Protein AF-C0GEY3-F1 (afdb_monomer_lite)

Foldseek 3Di:
DVVVVVVVVVVVVVVVVVVVVVVVVCVVCVVVVVVVVVVVVVVVCCVLQVQFDDWDWDAFPNAIWIFTAGPVGATFWIKGWWWFAFPQGIWIKIWIATLQLATSWIATPDDRDDPPALCVCHDPVQGVQRGGDHLLDQSVVRGDCDPRNNQSRLRVQLRNLLVSVVCCDGQQDCVNPNSHNHDPLQDFDADWFWFWHRARRWIWIWIWGDDPSATDDIDTPDDPDDPPLLVQLCVLRVVCRVVVDLPDDGGPSSRRSNSSSSSRVSNRRSD

Rad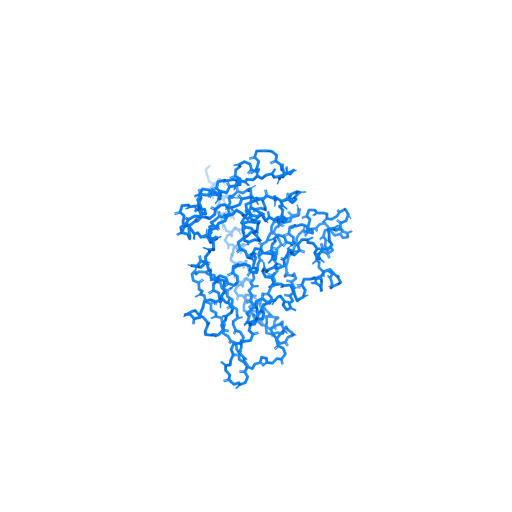ius of gyration: 22.09 Å; chains: 1; bounding box: 49×65×67 Å

Organism: NCBI:txid555088

Sequence (271 aa):
MKDIIRNGLILAIICAVAAGALAVTNDITSAVVEARIYEETVAELEELFPAIEDFEEKEVDGYKGFVAYDADGNYIGVLAEGRTEGYGGTIRFNLGVNDEGEIVGVTVISQSETAGLGDVITRADYLEQFEGLGLEDNIADHVDVISGATVSTRAMINGVESELMEIVLRFGDADAVPDAPTVDMDALEDGTYTGTASGFKSDVTVEVTVSGGEITEITVTDHDDTPGIFADAEQVIDDIIAEQSLDVDAVSQATGSSNGIKNAVLNALAQ

Structure (mmCIF, N/CA/C/O backbone):
data_AF-C0GEY3-F1
#
_entry.id   AF-C0GEY3-F1
#
loop_
_atom_site.group_PDB
_atom_site.id
_atom_site.type_symbol
_atom_site.label_atom_id
_atom_site.label_alt_id
_atom_site.label_comp_id
_atom_site.label_asym_id
_atom_site.label_entity_id
_atom_site.label_seq_id
_atom_site.pdbx_PDB_ins_code
_atom_site.Cartn_x
_atom_site.Cartn_y
_atom_site.Cartn_z
_atom_site.occupancy
_atom_site.B_iso_or_equiv
_atom_site.auth_seq_id
_atom_site.auth_comp_id
_atom_site.auth_asym_id
_atom_site.auth_atom_id
_atom_site.pdbx_PDB_model_num
ATOM 1 N N . MET A 1 1 ? 6.631 35.684 -44.036 1.00 67.62 1 MET A N 1
ATOM 2 C CA . MET A 1 1 ? 5.545 34.675 -44.106 1.00 67.62 1 MET A CA 1
ATOM 3 C C . MET A 1 1 ? 6.036 33.342 -44.669 1.00 67.62 1 MET A C 1
ATOM 5 O O . MET A 1 1 ? 5.844 32.337 -44.004 1.00 67.62 1 MET A O 1
ATOM 9 N N . LYS A 1 2 ? 6.734 33.313 -45.819 1.00 79.44 2 LYS A N 1
ATOM 10 C CA . LYS A 1 2 ? 7.314 32.075 -46.383 1.00 79.44 2 LYS A CA 1
ATOM 11 C C . LYS A 1 2 ? 8.301 31.364 -45.444 1.00 79.44 2 LYS A C 1
ATOM 13 O O . LYS A 1 2 ? 8.210 30.154 -45.305 1.00 79.44 2 LYS A O 1
ATOM 18 N N . ASP A 1 3 ? 9.167 32.103 -44.752 1.00 85.69 3 ASP A N 1
ATOM 19 C CA . ASP A 1 3 ? 10.144 31.497 -43.828 1.00 85.69 3 ASP A CA 1
ATOM 20 C C . ASP A 1 3 ? 9.497 30.929 -42.560 1.00 85.69 3 ASP A C 1
ATOM 22 O O . ASP A 1 3 ? 9.912 29.888 -42.067 1.00 85.69 3 ASP A O 1
ATOM 26 N N . ILE A 1 4 ? 8.418 31.557 -42.083 1.00 89.88 4 ILE A N 1
ATOM 27 C CA . ILE A 1 4 ? 7.632 31.068 -40.940 1.00 89.88 4 ILE A CA 1
ATOM 28 C C . ILE A 1 4 ? 6.939 29.750 -41.309 1.00 89.88 4 ILE A C 1
ATOM 30 O O . ILE A 1 4 ? 7.028 28.780 -40.564 1.00 89.88 4 ILE A O 1
ATOM 34 N N . ILE A 1 5 ? 6.315 29.687 -42.491 1.00 92.38 5 ILE A N 1
ATOM 35 C CA . ILE A 1 5 ? 5.666 28.465 -42.992 1.00 92.38 5 ILE A CA 1
ATOM 36 C C . ILE A 1 5 ? 6.702 27.360 -43.245 1.00 92.38 5 ILE A C 1
ATOM 38 O O . ILE A 1 5 ? 6.475 26.211 -42.879 1.00 92.38 5 ILE A O 1
ATOM 42 N N . ARG A 1 6 ? 7.862 27.694 -43.826 1.00 91.19 6 ARG A N 1
ATOM 43 C CA . ARG A 1 6 ? 8.957 26.744 -44.070 1.00 91.19 6 ARG A CA 1
ATOM 44 C C . ARG A 1 6 ? 9.493 26.151 -42.768 1.00 91.19 6 ARG A C 1
ATOM 46 O O . ARG A 1 6 ? 9.646 24.939 -42.685 1.00 91.19 6 ARG A O 1
ATOM 53 N N . ASN A 1 7 ? 9.758 26.982 -41.765 1.00 92.81 7 ASN A N 1
ATOM 54 C CA . ASN A 1 7 ? 10.270 26.513 -40.479 1.00 92.81 7 ASN A CA 1
ATOM 55 C C . ASN A 1 7 ? 9.216 25.691 -39.723 1.00 92.81 7 ASN A C 1
ATOM 57 O O . ASN A 1 7 ? 9.561 24.662 -39.150 1.00 92.81 7 ASN A O 1
ATOM 61 N N . GLY A 1 8 ? 7.938 26.082 -39.795 1.00 95.06 8 GLY A N 1
ATOM 62 C CA . GLY A 1 8 ? 6.831 25.290 -39.255 1.00 95.06 8 GLY A CA 1
ATOM 63 C C . GLY A 1 8 ? 6.718 23.907 -39.905 1.00 95.06 8 GLY A C 1
ATOM 64 O O . GLY A 1 8 ? 6.581 22.912 -39.202 1.00 95.06 8 GLY A O 1
ATOM 65 N N . LEU A 1 9 ? 6.860 23.820 -41.232 1.00 94.62 9 LEU A N 1
ATOM 66 C CA . LEU A 1 9 ? 6.871 22.542 -41.956 1.00 94.62 9 LEU A CA 1
ATOM 67 C C . LEU A 1 9 ? 8.086 21.677 -41.607 1.00 94.62 9 LEU A C 1
ATOM 69 O O . LEU A 1 9 ? 7.941 20.471 -41.442 1.00 94.62 9 LEU A O 1
ATOM 73 N N . ILE A 1 10 ? 9.273 22.277 -41.476 1.00 95.31 10 ILE A N 1
ATOM 74 C CA . ILE A 1 10 ? 10.483 21.551 -41.061 1.00 95.31 10 ILE A CA 1
ATOM 75 C C . ILE A 1 10 ? 10.285 20.956 -39.662 1.00 95.31 10 ILE A C 1
ATOM 77 O O . ILE A 1 10 ? 10.566 19.777 -39.467 1.00 95.31 10 ILE A O 1
ATOM 81 N N . LEU A 1 11 ? 9.755 21.735 -38.714 1.00 95.00 11 LEU A N 1
ATOM 82 C CA . LEU A 1 11 ? 9.470 21.248 -37.365 1.00 95.00 11 LEU A CA 1
ATOM 83 C C . LEU A 1 11 ? 8.422 20.129 -37.377 1.00 95.00 11 LEU A C 1
ATOM 85 O O . LEU A 1 11 ? 8.640 19.097 -36.752 1.00 95.00 11 LEU A O 1
ATOM 89 N N . ALA A 1 12 ? 7.336 20.287 -38.139 1.00 95.88 12 ALA A N 1
ATOM 90 C CA . ALA A 1 12 ? 6.300 19.262 -38.267 1.00 95.88 12 ALA A CA 1
ATOM 91 C C . ALA A 1 12 ? 6.858 17.936 -38.810 1.00 95.88 12 ALA A C 1
ATOM 93 O O . ALA A 1 12 ? 6.521 16.874 -38.294 1.00 95.88 12 ALA A O 1
ATOM 94 N N . ILE A 1 13 ? 7.748 17.990 -39.807 1.00 97.00 13 ILE A N 1
ATOM 95 C CA . ILE A 1 13 ? 8.410 16.797 -40.353 1.00 97.00 13 ILE A CA 1
ATOM 96 C C . ILE A 1 13 ? 9.312 16.149 -39.300 1.00 97.00 13 ILE A C 1
ATOM 98 O O . ILE A 1 13 ? 9.272 14.934 -39.140 1.00 97.00 13 ILE A O 1
ATOM 102 N N . ILE A 1 14 ? 10.100 16.934 -38.561 1.00 96.69 14 ILE A N 1
ATOM 103 C CA . ILE A 1 14 ? 10.973 16.401 -37.505 1.00 96.69 14 ILE A CA 1
ATOM 104 C C . ILE A 1 14 ? 10.142 15.723 -36.410 1.00 96.69 14 ILE A C 1
ATOM 106 O O . ILE A 1 14 ? 10.447 14.594 -36.035 1.00 96.69 14 ILE A O 1
ATOM 110 N N . CYS A 1 15 ? 9.067 16.365 -35.942 1.00 95.50 15 CYS A N 1
ATOM 111 C CA . CYS A 1 15 ? 8.156 15.783 -34.958 1.00 95.50 15 CYS A CA 1
ATOM 112 C C . CYS A 1 15 ? 7.501 14.497 -35.478 1.00 95.50 15 CYS A C 1
ATOM 114 O O . CYS A 1 15 ? 7.438 13.519 -34.743 1.00 95.50 15 CYS A O 1
ATOM 116 N N . ALA A 1 16 ? 7.067 14.467 -36.743 1.00 96.88 16 ALA A N 1
ATOM 117 C CA . ALA A 1 16 ? 6.474 13.276 -37.349 1.00 96.88 16 ALA A CA 1
ATOM 118 C C . ALA A 1 16 ? 7.474 12.115 -37.450 1.00 96.88 16 ALA A C 1
ATOM 120 O O . ALA A 1 16 ? 7.119 10.974 -37.169 1.00 96.88 16 ALA A O 1
ATOM 121 N N . VAL A 1 17 ? 8.731 12.397 -37.806 1.00 97.00 17 VAL A N 1
ATOM 122 C CA . VAL A 1 17 ? 9.792 11.381 -37.852 1.00 97.00 17 VAL A CA 1
ATOM 123 C C . VAL A 1 17 ? 10.119 10.868 -36.449 1.00 97.00 17 VAL A C 1
ATOM 125 O O . VAL A 1 17 ? 10.233 9.661 -36.269 1.00 97.00 17 VAL A O 1
ATOM 128 N N . ALA A 1 18 ? 10.230 11.752 -35.454 1.00 95.81 18 ALA A N 1
ATOM 129 C CA . ALA A 1 18 ? 10.507 11.362 -34.072 1.00 95.81 18 ALA A CA 1
ATOM 130 C C . ALA A 1 18 ? 9.364 10.531 -33.465 1.00 95.81 18 ALA A C 1
ATOM 132 O O . ALA A 1 18 ? 9.617 9.469 -32.902 1.00 95.81 18 ALA A O 1
ATOM 133 N N . ALA A 1 19 ? 8.113 10.968 -33.637 1.00 94.88 19 ALA A N 1
ATOM 134 C CA . ALA A 1 19 ? 6.936 10.230 -33.185 1.00 94.88 19 ALA A CA 1
ATOM 135 C C . ALA A 1 19 ? 6.805 8.880 -33.904 1.00 94.88 19 ALA A C 1
ATOM 137 O O . ALA A 1 19 ? 6.521 7.875 -33.265 1.00 94.88 19 ALA A O 1
ATOM 138 N N . GLY A 1 20 ? 7.074 8.837 -35.214 1.00 96.00 20 GLY A N 1
ATOM 139 C CA . GLY A 1 20 ? 7.080 7.594 -35.984 1.00 96.00 20 GLY A CA 1
ATOM 140 C C . GLY A 1 20 ? 8.163 6.620 -35.520 1.00 96.00 20 GLY A C 1
ATOM 141 O O . GLY A 1 20 ? 7.888 5.438 -35.349 1.00 96.00 20 GLY A O 1
ATOM 142 N N . ALA A 1 21 ? 9.378 7.109 -35.261 1.00 94.50 21 ALA A N 1
ATOM 143 C CA . ALA A 1 21 ? 10.462 6.285 -34.732 1.00 94.50 21 ALA A CA 1
ATOM 144 C C . ALA A 1 21 ? 10.128 5.731 -33.338 1.00 94.50 21 ALA A C 1
ATOM 146 O O . ALA A 1 21 ? 10.361 4.551 -33.085 1.00 94.50 21 ALA A O 1
ATOM 147 N N . LEU A 1 22 ? 9.543 6.554 -32.460 1.00 93.31 22 LEU A N 1
ATOM 148 C CA . LEU A 1 22 ? 9.110 6.121 -31.133 1.00 93.31 22 LEU A CA 1
ATOM 149 C C . LEU A 1 22 ? 7.979 5.089 -31.218 1.00 93.31 22 LEU A C 1
ATOM 151 O O . LEU A 1 22 ? 8.055 4.068 -30.549 1.00 93.31 22 LEU A O 1
ATOM 155 N N . ALA A 1 23 ? 6.984 5.312 -32.081 1.00 92.12 23 ALA A N 1
ATOM 156 C CA . ALA A 1 23 ? 5.866 4.390 -32.272 1.00 92.12 23 ALA A CA 1
ATOM 157 C C . ALA A 1 23 ? 6.328 3.019 -32.787 1.00 92.12 23 ALA A C 1
ATOM 159 O O . ALA A 1 23 ? 5.931 2.002 -32.234 1.00 92.12 23 ALA A O 1
ATOM 160 N N . VAL A 1 24 ? 7.211 2.986 -33.794 1.00 93.12 24 VAL A N 1
ATOM 161 C CA . VAL A 1 24 ? 7.785 1.727 -34.306 1.00 93.12 24 VAL A CA 1
ATOM 162 C C . VAL A 1 24 ? 8.636 1.038 -33.244 1.00 93.12 24 VAL A C 1
ATOM 164 O O . VAL A 1 24 ? 8.584 -0.180 -33.117 1.00 93.12 24 VAL A O 1
ATOM 167 N N . THR A 1 25 ? 9.416 1.803 -32.475 1.00 89.56 25 THR A N 1
ATOM 168 C CA . THR A 1 25 ? 10.207 1.233 -31.378 1.00 89.56 25 THR A CA 1
ATOM 169 C C . THR A 1 25 ? 9.283 0.586 -30.350 1.00 89.56 25 THR A C 1
ATOM 171 O O . THR A 1 25 ? 9.486 -0.578 -30.034 1.00 89.56 25 THR A O 1
ATOM 174 N N . ASN A 1 26 ? 8.240 1.298 -29.912 1.00 87.00 26 ASN A N 1
ATOM 175 C CA . ASN A 1 26 ? 7.263 0.814 -28.940 1.00 87.00 26 ASN A CA 1
ATOM 176 C C . ASN A 1 26 ? 6.536 -0.455 -29.411 1.00 87.00 26 ASN A C 1
ATOM 178 O O . ASN A 1 26 ? 6.442 -1.399 -28.640 1.00 87.00 26 ASN A O 1
ATOM 182 N N . ASP A 1 27 ? 6.078 -0.492 -30.667 1.00 86.94 27 ASP A N 1
ATOM 183 C CA . ASP A 1 27 ? 5.360 -1.632 -31.266 1.00 86.94 27 ASP A CA 1
ATOM 184 C C . ASP A 1 27 ? 6.220 -2.906 -31.335 1.00 86.94 27 ASP A C 1
ATOM 186 O O . ASP A 1 27 ? 5.744 -4.012 -31.106 1.00 86.94 27 ASP A O 1
ATOM 190 N N . ILE A 1 28 ? 7.521 -2.756 -31.599 1.00 86.50 28 ILE A N 1
ATOM 191 C CA . ILE A 1 28 ? 8.454 -3.889 -31.612 1.00 86.50 28 ILE A CA 1
ATOM 192 C C . ILE A 1 28 ? 8.809 -4.326 -30.183 1.00 86.50 28 ILE A C 1
ATOM 194 O O . ILE A 1 28 ? 9.010 -5.516 -29.937 1.00 86.50 28 ILE A O 1
ATOM 198 N N . THR A 1 29 ? 8.934 -3.384 -29.243 1.00 84.25 29 THR A N 1
ATOM 199 C CA . THR A 1 29 ? 9.363 -3.692 -27.873 1.00 84.25 29 THR A CA 1
ATOM 200 C C . THR A 1 29 ? 8.237 -4.184 -26.973 1.00 84.25 29 THR A C 1
ATOM 202 O O . THR A 1 29 ? 8.527 -4.972 -26.078 1.00 84.25 29 THR A O 1
ATOM 205 N N . SER A 1 30 ? 6.985 -3.765 -27.188 1.00 80.50 30 SER A N 1
ATOM 206 C CA . SER A 1 30 ? 5.864 -4.080 -26.291 1.00 80.50 30 SER A CA 1
ATOM 207 C C . SER A 1 30 ? 5.650 -5.582 -26.143 1.00 80.50 30 SER A C 1
ATOM 209 O O . SER A 1 30 ? 5.580 -6.063 -25.023 1.00 80.50 30 SER A O 1
ATOM 211 N N . ALA A 1 31 ? 5.692 -6.339 -27.243 1.00 80.38 31 ALA A N 1
ATOM 212 C CA . ALA A 1 31 ? 5.528 -7.793 -27.205 1.00 80.38 31 ALA A CA 1
ATOM 213 C C . ALA A 1 31 ? 6.623 -8.504 -26.385 1.00 80.38 31 ALA A C 1
ATOM 215 O O . ALA A 1 31 ? 6.365 -9.514 -25.739 1.00 80.38 31 ALA A O 1
ATOM 216 N N . VAL A 1 32 ? 7.858 -7.986 -26.401 1.00 82.00 32 VAL A N 1
ATOM 217 C CA . VAL A 1 32 ? 8.964 -8.541 -25.599 1.00 82.00 32 VAL A CA 1
ATOM 218 C C . VAL A 1 32 ? 8.824 -8.150 -24.129 1.00 82.00 32 VAL A C 1
ATOM 220 O O . VAL A 1 32 ? 9.188 -8.933 -23.258 1.00 82.00 32 VAL A O 1
ATOM 223 N N . VAL A 1 33 ? 8.323 -6.946 -23.850 1.00 79.94 33 VAL A N 1
ATOM 224 C CA . VAL A 1 33 ? 8.080 -6.462 -22.485 1.00 79.94 33 VAL A CA 1
ATOM 225 C C . VAL A 1 33 ? 6.934 -7.237 -21.842 1.00 79.94 33 VAL A C 1
ATOM 227 O O . VAL A 1 33 ? 7.113 -7.748 -20.746 1.00 79.94 33 VAL A O 1
ATOM 230 N N . GLU A 1 34 ? 5.810 -7.396 -22.538 1.00 80.06 34 GLU A N 1
ATOM 231 C CA . GLU A 1 34 ? 4.656 -8.165 -22.056 1.00 80.06 34 GLU A CA 1
ATOM 232 C C . GLU A 1 34 ? 5.022 -9.625 -21.789 1.00 80.06 34 GLU A C 1
ATOM 234 O O . GLU A 1 34 ? 4.677 -10.152 -20.738 1.00 80.06 34 GLU A O 1
ATOM 239 N N . ALA A 1 35 ? 5.787 -10.262 -22.684 1.00 81.06 35 ALA A N 1
ATOM 240 C CA . ALA A 1 35 ? 6.245 -11.633 -22.467 1.00 81.06 35 ALA A CA 1
ATOM 241 C C . ALA A 1 35 ? 7.126 -11.767 -21.215 1.00 81.06 35 ALA A C 1
ATOM 243 O O . ALA A 1 35 ? 6.986 -12.734 -20.479 1.00 81.06 35 ALA A O 1
ATOM 244 N N . ARG A 1 36 ? 8.009 -10.793 -20.953 1.00 84.19 36 ARG A N 1
ATOM 245 C CA . ARG A 1 36 ? 8.848 -10.797 -19.745 1.00 84.19 36 ARG A CA 1
ATOM 246 C C . ARG A 1 36 ? 8.055 -10.549 -18.476 1.00 84.19 36 ARG A C 1
ATOM 248 O O . ARG A 1 36 ? 8.304 -11.234 -17.502 1.00 84.19 36 ARG A O 1
ATOM 255 N N . ILE A 1 37 ? 7.118 -9.602 -18.502 1.00 82.69 37 ILE A N 1
ATOM 256 C CA . ILE A 1 37 ? 6.230 -9.340 -17.364 1.00 82.69 37 ILE A CA 1
ATOM 257 C C . ILE A 1 37 ? 5.447 -10.609 -17.040 1.00 82.69 37 ILE A C 1
ATOM 259 O O . ILE A 1 37 ? 5.410 -11.015 -15.891 1.00 82.69 37 ILE A O 1
ATOM 263 N N . TYR A 1 38 ? 4.899 -11.277 -18.057 1.00 83.50 38 TYR A N 1
ATOM 264 C CA . TYR A 1 38 ? 4.199 -12.541 -17.866 1.00 83.50 38 TYR A CA 1
ATOM 265 C C . TYR A 1 38 ? 5.115 -13.631 -17.288 1.00 83.50 38 TYR A C 1
ATOM 267 O O . TYR A 1 38 ? 4.728 -14.308 -16.346 1.00 83.50 38 TYR A O 1
ATOM 275 N N . GLU A 1 39 ? 6.335 -13.792 -17.813 1.00 87.31 39 GLU A N 1
ATOM 276 C CA . GLU A 1 39 ? 7.318 -14.741 -17.265 1.00 87.31 39 GLU A CA 1
ATOM 277 C C . GLU A 1 39 ? 7.690 -14.424 -15.803 1.00 87.31 39 GLU A C 1
ATOM 279 O O . GLU A 1 39 ? 7.804 -15.346 -15.001 1.00 87.31 39 GLU A O 1
ATOM 284 N N . GLU A 1 40 ? 7.858 -13.146 -15.450 1.00 87.81 40 GLU A N 1
ATOM 285 C CA . GLU A 1 40 ? 8.153 -12.694 -14.083 1.00 87.81 40 GLU A CA 1
ATOM 286 C C . GLU A 1 40 ? 6.964 -12.934 -13.140 1.00 87.81 40 GLU A C 1
ATOM 288 O O . GLU A 1 40 ? 7.158 -13.493 -12.066 1.00 87.81 40 GLU A O 1
ATOM 293 N N . THR A 1 41 ? 5.735 -12.616 -13.562 1.00 87.12 41 THR A N 1
ATOM 294 C CA . THR A 1 41 ? 4.510 -12.891 -12.793 1.00 87.12 41 THR A CA 1
ATOM 295 C C . THR A 1 41 ? 4.308 -14.386 -12.558 1.00 87.12 41 THR A C 1
ATOM 297 O O . THR A 1 41 ? 3.966 -14.786 -11.451 1.00 87.12 41 THR A O 1
ATOM 300 N N . VAL A 1 42 ? 4.537 -15.227 -13.572 1.00 88.94 42 VAL A N 1
ATOM 301 C CA . VAL A 1 42 ? 4.433 -16.688 -13.417 1.00 88.94 42 VAL A CA 1
ATOM 302 C C . VAL A 1 42 ? 5.478 -17.209 -12.436 1.00 88.94 42 VAL A C 1
ATOM 304 O O . VAL A 1 42 ? 5.141 -18.005 -11.568 1.00 88.94 42 VAL A O 1
ATOM 307 N N . ALA A 1 43 ? 6.728 -16.749 -12.542 1.00 92.06 43 ALA A N 1
ATOM 308 C CA . ALA A 1 43 ? 7.782 -17.161 -11.620 1.00 92.06 43 ALA A CA 1
ATOM 309 C C . ALA A 1 43 ? 7.469 -16.759 -10.169 1.00 92.06 43 ALA A C 1
ATOM 311 O O . ALA A 1 43 ? 7.718 -17.538 -9.256 1.00 92.06 43 ALA A O 1
ATOM 312 N N . GLU A 1 44 ? 6.901 -15.571 -9.967 1.00 92.81 44 GLU A N 1
ATOM 313 C CA . GLU A 1 44 ? 6.483 -15.092 -8.649 1.00 92.81 44 GLU A CA 1
ATOM 314 C C . GLU A 1 44 ? 5.299 -15.888 -8.088 1.00 92.81 44 GLU A C 1
ATOM 316 O O . GLU A 1 44 ? 5.328 -16.286 -6.928 1.00 92.81 44 GLU A O 1
ATOM 321 N N . LEU A 1 45 ? 4.290 -16.197 -8.908 1.00 92.69 45 LEU A N 1
ATOM 322 C CA . LEU A 1 45 ? 3.180 -17.068 -8.511 1.00 92.69 45 LEU A CA 1
ATOM 323 C C . LEU A 1 45 ? 3.670 -18.460 -8.082 1.00 92.69 45 LEU A C 1
ATOM 325 O O . LEU A 1 45 ? 3.221 -18.974 -7.063 1.00 92.69 45 LEU A O 1
ATOM 329 N N . GLU A 1 46 ? 4.602 -19.057 -8.830 1.00 93.50 46 GLU A N 1
ATOM 330 C CA . GLU A 1 46 ? 5.212 -20.351 -8.486 1.00 93.50 46 GLU A CA 1
ATOM 331 C C . GLU A 1 46 ? 6.061 -20.286 -7.205 1.00 93.50 46 GLU A C 1
ATOM 333 O O . GLU A 1 46 ? 6.153 -21.273 -6.472 1.00 93.50 46 GLU A O 1
ATOM 338 N N . GLU A 1 47 ? 6.697 -19.143 -6.935 1.00 93.25 47 GLU A N 1
ATOM 339 C CA . GLU A 1 47 ? 7.494 -18.918 -5.727 1.00 93.25 47 GLU A CA 1
ATOM 340 C C . GLU A 1 47 ? 6.611 -18.744 -4.485 1.00 93.25 47 GLU A C 1
ATOM 342 O O . GLU A 1 47 ? 6.860 -19.397 -3.469 1.00 93.25 47 GLU A O 1
ATOM 347 N N . LEU A 1 48 ? 5.569 -17.913 -4.577 1.00 93.50 48 LEU A N 1
ATOM 348 C CA . LEU A 1 48 ? 4.674 -17.599 -3.462 1.00 93.50 48 LEU A CA 1
ATOM 349 C C . LEU A 1 48 ? 3.650 -18.705 -3.200 1.00 93.50 48 LEU A C 1
ATOM 351 O O . LEU A 1 48 ? 3.323 -18.971 -2.049 1.00 93.50 48 LEU A O 1
ATOM 355 N N . PHE A 1 49 ? 3.184 -19.414 -4.229 1.00 93.69 49 PHE A N 1
ATOM 356 C CA . PHE A 1 49 ? 2.203 -20.491 -4.090 1.00 93.69 49 PHE A CA 1
ATOM 357 C C . PHE A 1 49 ? 2.789 -21.828 -4.572 1.00 93.69 49 PHE A C 1
ATOM 359 O O . PHE A 1 49 ? 2.472 -22.284 -5.667 1.00 93.69 49 PHE A O 1
ATOM 366 N N . PRO A 1 50 ? 3.602 -22.541 -3.764 1.00 92.19 50 PRO A N 1
ATOM 367 C CA . PRO A 1 50 ? 4.290 -23.764 -4.200 1.00 92.19 50 PRO A CA 1
ATOM 368 C C . PRO A 1 50 ? 3.382 -24.917 -4.656 1.00 92.19 50 PRO A C 1
ATOM 370 O O . PRO A 1 50 ? 3.869 -25.884 -5.244 1.00 92.19 50 PRO A O 1
ATOM 373 N N . ALA A 1 51 ? 2.091 -24.862 -4.317 1.00 92.31 51 ALA A N 1
ATOM 374 C CA . ALA A 1 51 ? 1.076 -25.842 -4.701 1.00 92.31 51 ALA A CA 1
ATOM 375 C C . ALA A 1 51 ? 0.279 -25.439 -5.958 1.00 92.31 51 ALA A C 1
ATOM 377 O O . ALA A 1 51 ? -0.665 -26.143 -6.313 1.00 92.31 51 ALA A O 1
ATOM 378 N N . ILE A 1 52 ? 0.637 -24.325 -6.608 1.00 94.75 52 ILE A N 1
ATOM 379 C CA . ILE A 1 52 ? -0.048 -23.817 -7.796 1.00 94.75 52 ILE A CA 1
ATOM 380 C C . ILE A 1 52 ? 0.073 -24.791 -8.968 1.00 94.75 52 ILE A C 1
ATOM 382 O O . ILE A 1 52 ? 1.157 -25.258 -9.316 1.00 94.75 52 ILE A O 1
ATOM 386 N N . GLU A 1 53 ? -1.059 -25.079 -9.596 1.00 95.31 53 GLU A N 1
ATOM 387 C CA . GLU A 1 53 ? -1.135 -25.871 -10.828 1.00 95.31 53 GLU A CA 1
ATOM 388 C C . GLU A 1 53 ? -1.900 -25.127 -11.925 1.00 95.31 53 GLU A C 1
ATOM 390 O O . GLU A 1 53 ? -1.640 -25.343 -13.111 1.00 95.31 53 GLU A O 1
ATOM 395 N N . ASP A 1 54 ? -2.815 -24.232 -11.542 1.00 93.25 54 ASP A N 1
ATOM 396 C CA . ASP A 1 54 ? -3.547 -23.362 -12.458 1.00 93.25 54 ASP A CA 1
ATOM 397 C C . ASP A 1 54 ? -3.691 -21.954 -11.871 1.00 93.25 54 ASP A C 1
ATOM 399 O O . ASP A 1 54 ? -3.657 -21.761 -10.654 1.00 93.25 54 ASP A O 1
ATOM 403 N N . PHE A 1 55 ? -3.844 -20.957 -12.737 1.00 93.62 55 PHE A N 1
ATOM 404 C CA . PHE A 1 55 ? -4.134 -19.587 -12.326 1.00 93.62 55 PHE A CA 1
ATOM 405 C C . PHE A 1 55 ? -4.880 -18.824 -13.412 1.00 93.62 55 PHE A C 1
ATOM 407 O O . PHE A 1 55 ? -4.718 -19.075 -14.609 1.00 93.62 55 PHE A O 1
ATOM 414 N N . GLU A 1 56 ? -5.667 -17.835 -13.001 1.00 92.75 56 GLU A N 1
ATOM 415 C CA . GLU A 1 56 ? -6.405 -16.980 -13.926 1.00 92.75 56 GLU A CA 1
ATOM 416 C C . GLU A 1 56 ? -6.359 -15.505 -13.512 1.00 92.75 56 GLU A C 1
ATOM 418 O O . GLU A 1 56 ? -6.448 -15.169 -12.333 1.00 92.75 56 GLU A O 1
ATOM 423 N N . GLU A 1 57 ? -6.228 -14.604 -14.492 1.00 92.25 57 GLU A N 1
ATOM 424 C CA . GLU A 1 57 ? -6.429 -13.167 -14.263 1.00 92.25 57 GLU A CA 1
ATOM 425 C C . GLU A 1 57 ? -7.931 -12.909 -14.082 1.00 92.25 57 GLU A C 1
ATOM 427 O O . GLU A 1 57 ? -8.727 -13.176 -14.991 1.00 92.25 57 GLU A O 1
ATOM 432 N N . LYS A 1 58 ? -8.317 -12.357 -12.930 1.00 91.12 58 LYS A N 1
ATOM 433 C CA . LYS A 1 58 ? -9.675 -11.886 -12.646 1.00 91.12 58 LYS A CA 1
ATOM 434 C C . LYS A 1 58 ? -9.708 -10.386 -12.439 1.00 91.12 58 LYS A C 1
ATOM 436 O O . LYS A 1 58 ? -8.758 -9.782 -11.950 1.00 91.12 58 LYS A O 1
ATOM 441 N N . GLU A 1 59 ? -10.853 -9.810 -12.786 1.00 90.75 59 GLU A N 1
ATOM 442 C CA . GLU A 1 59 ? -11.208 -8.433 -12.472 1.00 90.75 59 GLU A CA 1
ATOM 443 C C . GLU A 1 59 ? -12.526 -8.446 -11.691 1.00 90.75 59 GLU A C 1
ATOM 445 O O . GLU A 1 59 ? -13.546 -8.892 -12.222 1.00 90.75 59 GLU A O 1
ATOM 450 N N . VAL A 1 60 ? -12.493 -7.986 -10.441 1.00 85.69 60 VAL A N 1
ATOM 451 C CA . VAL A 1 60 ? -13.658 -7.861 -9.554 1.00 85.69 60 VAL A CA 1
ATOM 452 C C . VAL A 1 60 ? -13.810 -6.385 -9.218 1.00 85.69 60 VAL A C 1
ATOM 454 O O . VAL A 1 60 ? -12.867 -5.759 -8.749 1.00 85.69 60 VAL A O 1
ATOM 457 N N . ASP A 1 61 ? -14.957 -5.799 -9.564 1.00 82.69 61 ASP A N 1
ATOM 458 C CA . ASP A 1 61 ? -15.243 -4.366 -9.388 1.00 82.69 61 ASP A CA 1
ATOM 459 C C . ASP A 1 61 ? -14.170 -3.409 -9.947 1.00 82.69 61 ASP A C 1
ATOM 461 O O . ASP A 1 61 ? -13.947 -2.309 -9.450 1.00 82.69 61 ASP A O 1
ATOM 465 N N . GLY A 1 62 ? -13.513 -3.812 -11.040 1.00 84.06 62 GLY A N 1
ATOM 466 C CA . GLY A 1 62 ? -12.450 -3.028 -11.679 1.00 84.06 62 GLY A CA 1
ATOM 467 C C . GLY A 1 62 ? -11.063 -3.219 -11.061 1.00 84.06 62 GLY A C 1
ATOM 468 O O . GLY A 1 62 ? -10.092 -2.654 -11.572 1.00 84.06 62 GLY A O 1
ATOM 469 N N . TYR A 1 63 ? -10.954 -4.031 -10.011 1.00 86.56 63 TYR A N 1
ATOM 470 C CA . TYR A 1 63 ? -9.705 -4.398 -9.362 1.00 86.56 63 TYR A CA 1
ATOM 471 C C . TYR A 1 63 ? -9.199 -5.749 -9.882 1.00 86.56 63 TYR A C 1
ATOM 473 O O . TYR A 1 63 ? -9.966 -6.700 -10.035 1.00 86.56 63 TYR A O 1
ATOM 481 N N . LYS A 1 64 ? -7.909 -5.819 -10.224 1.00 91.81 64 LYS A N 1
ATOM 482 C CA . LYS A 1 64 ? -7.314 -6.943 -10.959 1.00 91.81 64 LYS A CA 1
ATOM 483 C C . LYS A 1 64 ? -6.355 -7.747 -10.097 1.00 91.81 64 LYS A C 1
ATOM 485 O O . LYS A 1 64 ? -5.504 -7.165 -9.434 1.00 91.81 64 LYS A O 1
ATOM 490 N N . GLY A 1 65 ? -6.414 -9.066 -10.227 1.00 93.31 65 GLY A N 1
ATOM 491 C CA . GLY A 1 65 ? -5.503 -9.990 -9.561 1.00 93.31 65 GLY A CA 1
ATOM 492 C C . GLY A 1 65 ? -5.397 -11.319 -10.302 1.00 93.31 65 GLY A C 1
ATOM 493 O O . GLY A 1 65 ? -6.249 -11.661 -11.125 1.00 93.31 65 GLY A O 1
ATOM 494 N N . PHE A 1 66 ? -4.338 -12.065 -10.018 1.00 94.06 66 PHE A N 1
ATOM 495 C CA . PHE A 1 66 ? -4.153 -13.437 -10.475 1.00 94.06 66 PHE A CA 1
ATOM 496 C C . PHE A 1 66 ? -4.572 -14.386 -9.364 1.00 94.06 66 PHE A C 1
ATOM 498 O O . PHE A 1 66 ? -3.922 -14.442 -8.325 1.00 94.06 66 PHE A O 1
ATOM 505 N N . VAL A 1 67 ? -5.656 -15.121 -9.586 1.00 93.69 67 VAL A N 1
ATOM 506 C CA . VAL A 1 67 ? -6.173 -16.109 -8.639 1.00 93.69 67 VAL A CA 1
ATOM 507 C C . VAL A 1 67 ? -5.486 -17.442 -8.903 1.00 93.69 67 VAL A C 1
ATOM 509 O O . VAL A 1 67 ? -5.492 -17.914 -10.040 1.00 93.69 67 VAL A O 1
ATOM 512 N N . ALA A 1 68 ? -4.888 -18.023 -7.867 1.00 93.44 68 ALA A N 1
ATOM 513 C CA . ALA A 1 68 ? -4.141 -19.270 -7.918 1.00 93.44 68 ALA A CA 1
ATOM 514 C C . ALA A 1 68 ? -4.989 -20.451 -7.422 1.00 93.44 68 ALA A C 1
ATOM 516 O O . ALA A 1 68 ? -5.737 -20.339 -6.444 1.00 93.44 68 ALA A O 1
ATOM 517 N N . TYR A 1 69 ? -4.828 -21.595 -8.089 1.00 92.50 69 TYR A N 1
ATOM 518 C CA . TYR A 1 69 ? -5.522 -22.844 -7.797 1.00 92.50 69 TYR A CA 1
ATOM 519 C C . TYR A 1 69 ? -4.553 -24.027 -7.694 1.00 92.50 69 TYR A C 1
ATOM 521 O O . TYR A 1 69 ? -3.559 -24.107 -8.425 1.00 92.50 69 TYR A O 1
ATOM 529 N N . ASP A 1 70 ? -4.872 -24.973 -6.811 1.00 93.06 70 ASP A N 1
ATOM 530 C CA . ASP A 1 70 ? -4.146 -26.241 -6.691 1.00 93.06 70 ASP A CA 1
ATOM 531 C C . ASP A 1 70 ? -4.574 -27.292 -7.739 1.00 93.06 70 ASP A C 1
ATOM 533 O O . ASP A 1 70 ? -5.464 -27.082 -8.568 1.00 93.06 70 ASP A O 1
ATOM 537 N N . ALA A 1 71 ? -3.945 -28.473 -7.686 1.00 92.50 71 ALA A N 1
ATOM 538 C CA . ALA A 1 71 ? -4.231 -29.608 -8.572 1.00 92.50 71 ALA A CA 1
ATOM 539 C C . ALA A 1 71 ? -5.689 -30.103 -8.528 1.00 92.50 71 ALA A C 1
ATOM 541 O O . ALA A 1 71 ? -6.169 -30.717 -9.488 1.00 92.50 71 ALA A O 1
ATOM 542 N N . ASP A 1 72 ? -6.359 -29.908 -7.393 1.00 90.06 72 ASP A N 1
ATOM 543 C CA . ASP A 1 72 ? -7.732 -30.333 -7.145 1.00 90.06 72 ASP A CA 1
ATOM 544 C C . ASP A 1 72 ? -8.743 -29.235 -7.540 1.00 90.06 72 ASP A C 1
ATOM 546 O O . ASP A 1 72 ? -9.949 -29.498 -7.592 1.00 90.06 72 ASP A O 1
ATOM 550 N N . GLY A 1 73 ? -8.251 -28.047 -7.912 1.00 87.06 73 GLY A N 1
ATOM 551 C CA . GLY A 1 73 ? -9.030 -26.878 -8.304 1.00 87.06 73 GLY A CA 1
ATOM 552 C C . GLY A 1 73 ? -9.480 -26.014 -7.126 1.00 87.06 73 GLY A C 1
ATOM 553 O O . GLY A 1 73 ? -10.393 -25.208 -7.302 1.00 87.06 73 GLY A O 1
ATOM 554 N N . ASN A 1 74 ? -8.889 -26.189 -5.941 1.00 88.31 74 ASN A N 1
ATOM 555 C CA . ASN A 1 74 ? -9.184 -25.357 -4.776 1.00 88.31 74 ASN A CA 1
ATOM 556 C C . ASN A 1 74 ? -8.430 -24.032 -4.878 1.00 88.31 74 ASN A C 1
ATOM 558 O O . ASN A 1 74 ? -7.294 -23.999 -5.356 1.00 88.31 74 ASN A O 1
ATOM 562 N N . TYR A 1 75 ? -9.063 -22.952 -4.424 1.00 89.00 75 TYR A N 1
ATOM 563 C CA . TYR A 1 75 ? -8.413 -21.657 -4.260 1.00 89.00 75 TYR A CA 1
ATOM 564 C C . TYR A 1 75 ? -7.289 -21.767 -3.225 1.00 89.00 75 TYR A C 1
ATOM 566 O O . TYR A 1 75 ? -7.495 -22.350 -2.165 1.00 89.00 75 TYR A O 1
ATOM 574 N N . ILE A 1 76 ? -6.111 -21.229 -3.545 1.00 91.81 76 ILE A N 1
ATOM 575 C CA . ILE A 1 76 ? -4.953 -21.220 -2.630 1.00 91.81 76 ILE A CA 1
ATOM 576 C C . ILE A 1 76 ? -4.385 -19.820 -2.386 1.00 91.81 76 ILE A C 1
ATOM 578 O O . ILE A 1 76 ? -3.444 -19.665 -1.609 1.00 91.81 76 ILE A O 1
ATOM 582 N N . GLY A 1 77 ? -4.921 -18.805 -3.066 1.00 92.44 77 GLY A N 1
ATOM 583 C CA . GLY A 1 77 ? -4.496 -17.426 -2.895 1.00 92.44 77 GLY A CA 1
ATOM 584 C C . GLY A 1 77 ? -4.589 -16.575 -4.153 1.00 92.44 77 GLY A C 1
ATOM 585 O O . GLY A 1 77 ? -5.001 -17.019 -5.229 1.00 92.44 77 GLY A O 1
ATOM 586 N N . VAL A 1 78 ? -4.192 -15.321 -4.010 1.00 94.75 78 VAL A N 1
ATOM 587 C CA . VAL A 1 78 ? -4.244 -14.305 -5.056 1.00 94.75 78 VAL A CA 1
ATOM 588 C C . VAL A 1 78 ? -2.989 -13.443 -5.026 1.00 94.75 78 VAL A C 1
ATOM 590 O O . VAL A 1 78 ? -2.454 -13.130 -3.965 1.00 94.75 78 VAL A O 1
ATOM 593 N N . LEU A 1 79 ? -2.518 -13.060 -6.210 1.00 95.69 79 LEU A N 1
ATOM 594 C CA . LEU A 1 79 ? -1.448 -12.088 -6.410 1.00 95.69 79 LEU A CA 1
ATOM 595 C C . LEU A 1 79 ? -2.027 -10.833 -7.068 1.00 95.69 79 LEU A C 1
ATOM 597 O O . LEU A 1 79 ? -2.567 -10.918 -8.174 1.00 95.69 79 LEU A O 1
ATOM 601 N N . ALA A 1 80 ? -1.886 -9.671 -6.435 1.00 95.44 80 ALA A N 1
ATOM 602 C 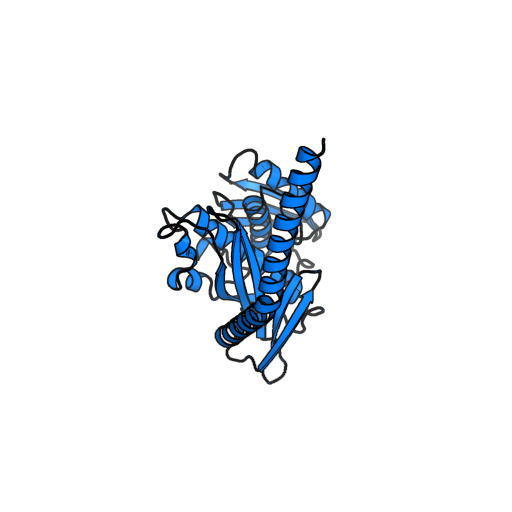CA . ALA A 1 80 ? -2.320 -8.393 -7.005 1.00 95.44 80 ALA A CA 1
ATOM 603 C C . ALA A 1 80 ? -1.215 -7.327 -6.949 1.00 95.44 80 ALA A C 1
ATOM 605 O O . ALA A 1 80 ? -0.265 -7.436 -6.172 1.00 95.44 80 ALA A O 1
ATOM 606 N N . GLU A 1 81 ? -1.316 -6.317 -7.822 1.00 95.00 81 GLU A N 1
ATOM 607 C CA . GLU A 1 81 ? -0.379 -5.188 -7.863 1.00 95.00 81 GLU A CA 1
ATOM 608 C C . GLU A 1 81 ? -0.913 -4.010 -7.046 1.00 95.00 81 GLU A C 1
ATOM 610 O O . GLU A 1 81 ? -1.821 -3.301 -7.494 1.00 95.00 81 GLU A O 1
ATOM 615 N N . GLY A 1 82 ? -0.211 -3.707 -5.958 1.00 94.44 82 GLY A N 1
ATOM 616 C CA . GLY A 1 82 ? -0.451 -2.541 -5.131 1.00 94.44 82 GLY A CA 1
ATOM 617 C C . GLY A 1 82 ? 0.393 -1.331 -5.492 1.00 94.44 82 GLY A C 1
ATOM 618 O O . GLY A 1 82 ? 1.458 -1.397 -6.129 1.00 94.44 82 GLY A O 1
ATOM 619 N N . ARG A 1 83 ? -0.101 -0.164 -5.067 1.00 94.94 83 ARG A N 1
ATOM 620 C CA . ARG A 1 83 ? 0.570 1.126 -5.256 1.00 94.94 83 ARG A CA 1
ATOM 621 C C . ARG A 1 83 ? 0.481 1.983 -4.011 1.00 94.94 83 ARG A C 1
ATOM 623 O O . ARG A 1 83 ? -0.574 2.129 -3.412 1.00 94.94 83 ARG A O 1
ATOM 630 N N . THR A 1 84 ? 1.590 2.631 -3.685 1.00 94.19 84 THR A N 1
ATOM 631 C CA . THR A 1 84 ? 1.665 3.593 -2.583 1.00 94.19 84 THR A CA 1
ATOM 632 C C . THR A 1 84 ? 2.594 4.748 -2.938 1.00 94.19 84 THR A C 1
ATOM 634 O O . THR A 1 84 ? 3.445 4.630 -3.821 1.00 94.19 84 THR A O 1
ATOM 637 N N . GLU A 1 85 ? 2.434 5.886 -2.271 1.00 91.31 85 GLU A N 1
ATOM 638 C CA . GLU A 1 85 ? 3.247 7.080 -2.505 1.00 91.31 85 GLU A CA 1
ATOM 639 C C . GLU A 1 85 ? 4.362 7.189 -1.460 1.00 91.31 85 GLU A C 1
ATOM 641 O O . GLU A 1 85 ? 4.125 7.509 -0.294 1.00 91.31 85 GLU A O 1
ATOM 646 N N . GLY A 1 86 ? 5.595 6.926 -1.900 1.00 91.38 86 GLY A N 1
ATOM 647 C CA . GLY A 1 86 ? 6.813 7.070 -1.108 1.00 91.38 86 GLY A CA 1
ATOM 648 C C . GLY A 1 86 ? 7.376 8.493 -1.107 1.00 91.38 86 GLY A C 1
ATOM 649 O O . GLY A 1 86 ? 6.731 9.468 -1.495 1.00 91.38 86 GLY A O 1
ATOM 650 N N . TYR A 1 87 ? 8.634 8.633 -0.685 1.00 91.25 87 TYR A N 1
ATOM 651 C CA . TYR A 1 87 ? 9.309 9.933 -0.656 1.00 91.25 87 TYR A CA 1
ATOM 652 C C . TYR A 1 87 ? 9.719 10.419 -2.055 1.00 91.25 87 TYR A C 1
ATOM 654 O O . TYR A 1 87 ? 9.652 11.610 -2.363 1.00 91.25 87 TYR A O 1
ATOM 662 N N . GLY A 1 88 ? 10.209 9.501 -2.883 1.00 90.56 88 GLY A N 1
ATOM 663 C CA . GLY A 1 88 ? 10.681 9.718 -4.247 1.00 90.56 88 GLY A CA 1
ATOM 664 C C . GLY A 1 88 ? 9.597 9.565 -5.315 1.00 90.56 88 GLY A C 1
ATOM 665 O O . GLY A 1 88 ? 9.851 9.892 -6.476 1.00 90.56 88 GLY A O 1
ATOM 666 N N . GLY A 1 89 ? 8.402 9.112 -4.930 1.00 91.31 89 GLY A N 1
ATOM 667 C CA . GLY A 1 89 ? 7.220 8.976 -5.778 1.00 91.31 89 GLY A CA 1
ATOM 668 C C . GLY A 1 89 ? 6.536 7.626 -5.590 1.00 91.31 89 GLY A C 1
ATOM 669 O O . GLY A 1 89 ? 6.737 6.951 -4.581 1.00 91.31 89 GLY A O 1
ATOM 670 N N . THR A 1 90 ? 5.756 7.222 -6.590 1.00 94.69 90 THR A N 1
ATOM 671 C CA . THR A 1 90 ? 4.999 5.973 -6.557 1.00 94.69 90 THR A CA 1
ATOM 672 C C . THR A 1 90 ? 5.915 4.755 -6.424 1.00 94.69 90 THR A C 1
ATOM 674 O O . THR A 1 90 ? 6.842 4.549 -7.218 1.00 94.69 90 THR A O 1
ATOM 677 N N . ILE A 1 91 ? 5.608 3.923 -5.438 1.00 96.25 91 ILE A N 1
ATOM 678 C CA . ILE A 1 91 ? 6.136 2.578 -5.247 1.00 96.25 91 ILE A CA 1
ATOM 679 C C . ILE A 1 91 ? 5.067 1.617 -5.774 1.00 96.25 91 ILE A C 1
ATOM 681 O O . ILE A 1 91 ? 3.906 1.701 -5.378 1.00 96.25 91 ILE A O 1
ATOM 685 N N . ARG A 1 92 ? 5.458 0.730 -6.690 1.00 96.75 92 ARG A N 1
ATOM 686 C CA . ARG A 1 92 ? 4.622 -0.366 -7.200 1.00 96.75 92 ARG A CA 1
ATOM 687 C C . ARG A 1 92 ? 5.167 -1.674 -6.665 1.00 96.75 92 ARG A C 1
ATOM 689 O O . ARG A 1 92 ? 6.379 -1.898 -6.763 1.00 96.75 92 ARG A O 1
ATOM 696 N N . PHE A 1 93 ? 4.295 -2.518 -6.147 1.00 96.94 93 PHE A N 1
ATOM 697 C CA . PHE A 1 93 ? 4.655 -3.802 -5.567 1.00 96.94 93 PHE A CA 1
ATOM 698 C C . PHE A 1 93 ? 3.590 -4.847 -5.890 1.00 96.94 93 PHE A C 1
ATOM 700 O O . PHE A 1 93 ? 2.453 -4.492 -6.170 1.00 96.94 93 PHE A O 1
ATOM 707 N N . ASN A 1 94 ? 3.973 -6.116 -5.874 1.00 96.12 94 ASN A N 1
ATOM 708 C CA . ASN A 1 94 ? 3.054 -7.241 -5.878 1.00 96.12 94 ASN A CA 1
ATOM 709 C C . ASN A 1 94 ? 2.855 -7.716 -4.438 1.00 96.12 94 ASN A C 1
ATOM 711 O O . ASN A 1 94 ? 3.803 -7.693 -3.645 1.00 96.12 94 ASN A O 1
ATOM 715 N N . LEU A 1 95 ? 1.632 -8.127 -4.120 1.00 97.31 95 LEU A N 1
ATOM 716 C CA . LEU A 1 95 ? 1.250 -8.699 -2.837 1.00 97.31 95 LEU A CA 1
ATOM 717 C C . LEU A 1 95 ? 0.560 -10.041 -3.079 1.00 97.31 95 LEU A C 1
ATOM 719 O O . LEU A 1 95 ? -0.456 -10.097 -3.773 1.00 97.31 95 LEU A O 1
ATOM 723 N N . GLY A 1 96 ? 1.139 -11.112 -2.537 1.00 96.44 96 GLY A N 1
ATOM 724 C CA . GLY A 1 96 ? 0.535 -12.441 -2.527 1.00 96.44 96 GLY A CA 1
ATOM 725 C C . GLY A 1 96 ? -0.181 -12.688 -1.205 1.00 96.44 96 GLY A C 1
ATOM 726 O O . GLY A 1 96 ? 0.422 -12.504 -0.149 1.00 96.44 96 GLY A O 1
ATOM 727 N N . VAL A 1 97 ? -1.437 -13.121 -1.263 1.00 94.81 97 VAL A N 1
ATOM 728 C CA . VAL A 1 97 ? -2.276 -13.424 -0.093 1.00 94.81 97 VAL A CA 1
ATOM 729 C C . VAL A 1 97 ? -2.829 -14.838 -0.238 1.00 94.81 97 VAL A C 1
ATOM 731 O O . VAL A 1 97 ? -3.270 -15.199 -1.329 1.00 94.81 97 VAL A O 1
ATOM 734 N N . ASN A 1 98 ? -2.775 -15.649 0.818 1.00 92.50 98 ASN A N 1
ATOM 735 C CA . ASN A 1 98 ? -3.281 -17.026 0.801 1.00 92.50 98 ASN A CA 1
ATOM 736 C C . ASN A 1 98 ? -4.809 -17.095 0.999 1.00 92.50 98 ASN A C 1
ATOM 738 O O . ASN A 1 98 ? -5.510 -16.087 1.102 1.00 92.50 98 ASN A O 1
ATOM 742 N N . ASP A 1 99 ? -5.327 -18.317 1.033 1.00 87.44 99 ASP A N 1
ATOM 743 C CA . ASP A 1 99 ? -6.722 -18.653 1.321 1.00 87.44 99 ASP A CA 1
ATOM 744 C C . ASP A 1 99 ? -7.161 -18.373 2.767 1.00 87.44 99 ASP A C 1
ATOM 746 O O . ASP A 1 99 ? -8.356 -18.337 3.052 1.00 87.44 99 ASP A O 1
ATOM 750 N N . GLU A 1 100 ? -6.220 -18.103 3.667 1.00 85.19 100 GLU A N 1
ATOM 751 C CA . GLU A 1 100 ? -6.475 -17.702 5.055 1.00 85.19 100 GLU A CA 1
ATOM 752 C C . GLU A 1 100 ? -6.492 -16.169 5.226 1.00 85.19 100 GLU A C 1
ATOM 754 O O . GLU A 1 100 ? -6.889 -15.668 6.276 1.00 85.19 100 GLU A O 1
ATOM 759 N N . GLY A 1 101 ? -6.142 -15.409 4.181 1.00 86.69 101 GLY A N 1
ATOM 760 C CA . GLY A 1 101 ? -6.111 -13.944 4.207 1.00 86.69 101 GLY A CA 1
ATOM 761 C C . GLY A 1 101 ? -4.801 -13.387 4.766 1.00 86.69 101 GLY A C 1
ATOM 762 O O . GLY A 1 101 ? -4.734 -12.215 5.133 1.00 86.69 101 GLY A O 1
ATOM 763 N N . GLU A 1 102 ? -3.766 -14.222 4.832 1.00 91.50 102 GLU A N 1
ATOM 764 C CA . GLU A 1 102 ? -2.432 -13.871 5.298 1.00 91.50 102 GLU A CA 1
ATOM 765 C C . GLU A 1 102 ? -1.502 -13.580 4.116 1.00 91.50 102 GLU A C 1
ATOM 767 O O . GLU A 1 102 ? -1.582 -14.191 3.044 1.00 91.50 102 GLU A O 1
ATOM 772 N N . ILE A 1 103 ? -0.567 -12.661 4.326 1.00 95.94 103 ILE A N 1
ATOM 773 C CA . ILE A 1 103 ? 0.449 -12.300 3.344 1.00 95.94 103 ILE A CA 1
ATOM 774 C C . ILE A 1 103 ? 1.440 -13.454 3.186 1.00 95.94 103 ILE A C 1
ATOM 776 O O . ILE A 1 103 ? 2.117 -13.852 4.131 1.00 95.94 103 ILE A O 1
ATOM 780 N N . VAL A 1 104 ? 1.596 -13.943 1.959 1.00 96.19 104 VAL A N 1
ATOM 781 C CA . VAL A 1 104 ? 2.594 -14.966 1.612 1.00 96.19 104 VAL A CA 1
ATOM 782 C C . VAL A 1 104 ? 3.909 -14.341 1.163 1.00 96.19 104 VAL A C 1
ATOM 784 O O . VAL A 1 104 ? 4.969 -14.929 1.341 1.00 96.19 104 VAL A O 1
ATOM 787 N N . GLY A 1 105 ? 3.852 -13.138 0.590 1.00 96.31 105 GLY A N 1
ATOM 788 C CA . GLY A 1 105 ? 5.045 -12.401 0.204 1.00 96.31 105 GLY A CA 1
ATOM 789 C C . GLY A 1 105 ? 4.743 -11.068 -0.463 1.00 96.31 105 GLY A C 1
ATOM 790 O O . GLY A 1 105 ? 3.629 -10.802 -0.922 1.00 96.31 105 GLY A O 1
ATOM 791 N N . VAL A 1 106 ? 5.774 -10.225 -0.507 1.00 97.38 106 VAL A N 1
ATOM 792 C CA . VAL A 1 106 ? 5.719 -8.877 -1.077 1.00 97.38 106 VAL A CA 1
ATOM 793 C C . VAL A 1 106 ? 6.933 -8.655 -1.971 1.00 97.38 106 VAL A C 1
ATOM 795 O O . VAL A 1 106 ? 8.069 -8.796 -1.516 1.00 97.38 106 VAL A O 1
ATOM 798 N N . THR A 1 107 ? 6.717 -8.213 -3.210 1.00 95.31 107 THR A N 1
ATOM 799 C CA . THR A 1 107 ? 7.807 -7.915 -4.153 1.00 95.31 107 THR A CA 1
ATOM 800 C C . THR A 1 107 ? 7.699 -6.495 -4.676 1.00 95.31 107 THR A C 1
ATOM 802 O O . THR A 1 107 ? 6.686 -6.101 -5.243 1.00 95.31 107 THR A O 1
ATOM 805 N N . VAL A 1 108 ? 8.765 -5.699 -4.572 1.00 95.88 108 VAL A N 1
ATOM 806 C CA . VAL A 1 108 ? 8.777 -4.350 -5.161 1.00 95.88 108 VAL A CA 1
ATOM 807 C C . VAL A 1 108 ? 9.082 -4.421 -6.660 1.00 95.88 108 VAL A C 1
ATOM 809 O O . VAL A 1 108 ? 10.200 -4.737 -7.062 1.00 95.88 108 VAL A O 1
ATOM 812 N N . ILE A 1 109 ? 8.111 -4.032 -7.487 1.00 93.38 109 ILE A N 1
ATOM 813 C CA . ILE A 1 109 ? 8.213 -3.986 -8.954 1.00 93.38 109 ILE A CA 1
ATOM 814 C C . ILE A 1 109 ? 9.014 -2.760 -9.403 1.00 93.38 109 ILE A C 1
ATOM 816 O O . ILE A 1 109 ? 9.882 -2.831 -10.275 1.00 93.38 109 ILE A O 1
ATOM 820 N N . SER A 1 110 ? 8.698 -1.588 -8.846 1.00 94.56 110 SER A N 1
ATOM 821 C CA . SER A 1 110 ? 9.368 -0.339 -9.213 1.00 94.56 110 SER A CA 1
ATOM 822 C C . SER A 1 110 ? 9.233 0.725 -8.133 1.00 94.56 110 SER A C 1
ATOM 824 O O . SER A 1 110 ? 8.174 0.861 -7.530 1.00 94.56 110 SER A O 1
ATOM 826 N N . GLN A 1 111 ? 10.279 1.527 -7.952 1.00 95.75 111 GLN A N 1
ATOM 827 C CA . GLN A 1 111 ? 10.316 2.640 -7.003 1.00 95.75 111 GLN A CA 1
ATOM 828 C C . GLN A 1 111 ? 11.275 3.736 -7.493 1.00 95.75 111 GLN A C 1
ATOM 830 O O . GLN A 1 111 ? 12.098 3.495 -8.381 1.00 95.75 111 GLN A O 1
ATOM 835 N N . SER A 1 112 ? 11.153 4.943 -6.932 1.00 95.19 112 SER A N 1
ATOM 836 C CA . SER A 1 112 ? 12.033 6.095 -7.214 1.00 95.19 112 SER A CA 1
ATOM 837 C C . SER A 1 112 ? 12.651 6.710 -5.948 1.00 95.19 112 SER A C 1
ATOM 839 O O . SER A 1 112 ? 13.064 7.871 -5.941 1.00 95.19 112 SER A O 1
ATOM 841 N N . GLU A 1 113 ? 12.723 5.935 -4.872 1.00 96.56 113 GLU A N 1
ATOM 842 C CA . GLU A 1 113 ? 13.293 6.320 -3.591 1.00 96.56 113 GLU A CA 1
ATOM 843 C C . GLU A 1 113 ? 14.800 6.614 -3.684 1.00 96.56 113 GLU A C 1
ATOM 845 O O . GLU A 1 113 ? 15.515 6.244 -4.619 1.00 96.56 113 GLU A O 1
ATOM 850 N N . THR A 1 114 ? 15.318 7.314 -2.672 1.00 94.00 114 THR A N 1
ATOM 851 C CA . THR A 1 114 ? 16.740 7.674 -2.635 1.00 94.00 114 THR A CA 1
ATOM 852 C C . THR A 1 114 ? 17.603 6.430 -2.417 1.00 94.00 114 THR A C 1
ATOM 854 O O . THR A 1 114 ? 17.480 5.773 -1.385 1.00 94.00 114 THR A O 1
ATOM 857 N N . ALA A 1 115 ? 18.511 6.146 -3.356 1.00 91.56 115 ALA A N 1
ATOM 858 C CA . ALA A 1 115 ? 19.428 5.007 -3.286 1.00 91.56 115 ALA A CA 1
ATOM 859 C C . ALA A 1 115 ? 20.317 5.033 -2.028 1.00 91.56 115 ALA A C 1
ATOM 861 O O . ALA A 1 115 ? 20.923 6.060 -1.702 1.00 91.56 115 ALA A O 1
ATOM 862 N N . GLY A 1 116 ? 20.431 3.889 -1.354 1.00 87.44 116 GLY A N 1
ATOM 863 C CA . GLY A 1 116 ? 21.119 3.731 -0.074 1.00 87.44 116 GLY A CA 1
ATOM 864 C C . GLY A 1 116 ? 20.376 4.323 1.128 1.00 87.44 116 GLY A C 1
ATOM 865 O O . GLY A 1 116 ? 20.983 4.468 2.191 1.00 87.44 116 GLY A O 1
ATOM 866 N N . LEU A 1 117 ? 19.108 4.708 0.961 1.00 90.88 117 LEU A N 1
ATOM 867 C CA . LEU A 1 117 ? 18.273 5.256 2.025 1.00 90.88 117 LEU A CA 1
ATOM 868 C C . LEU A 1 117 ? 16.856 4.686 1.966 1.00 90.88 117 LEU A C 1
ATOM 870 O O . LEU A 1 117 ? 16.519 3.844 2.783 1.00 90.88 117 LEU A O 1
ATOM 874 N N . GLY A 1 118 ? 16.033 5.132 1.018 1.00 90.44 118 GLY A N 1
ATOM 875 C CA . GLY A 1 118 ? 14.639 4.696 0.899 1.00 90.44 118 GLY A CA 1
ATOM 876 C C . GLY A 1 118 ? 14.470 3.400 0.106 1.00 90.44 118 GLY A C 1
ATOM 877 O O . GLY A 1 118 ? 13.459 2.729 0.254 1.00 90.44 118 GLY A O 1
ATOM 878 N N . ASP A 1 119 ? 15.482 2.992 -0.664 1.00 93.75 119 ASP A N 1
ATOM 879 C CA . ASP A 1 119 ? 15.518 1.704 -1.372 1.00 93.75 119 ASP A CA 1
ATOM 880 C C . ASP A 1 119 ? 15.625 0.488 -0.436 1.00 93.75 119 ASP A C 1
ATOM 882 O O . ASP A 1 119 ? 15.565 -0.650 -0.901 1.00 93.75 119 ASP A O 1
ATOM 886 N N . VAL A 1 120 ? 15.724 0.704 0.881 1.00 96.25 120 VAL A N 1
ATOM 887 C CA . VAL A 1 120 ? 15.643 -0.363 1.888 1.00 96.25 120 VAL A CA 1
ATOM 888 C C . VAL A 1 120 ? 14.363 -1.185 1.777 1.00 96.25 120 VAL A C 1
ATOM 890 O O . VAL A 1 120 ? 14.402 -2.364 2.104 1.00 96.25 120 VAL A O 1
ATOM 893 N N . ILE A 1 121 ? 13.290 -0.598 1.234 1.00 96.38 121 ILE A N 1
ATOM 894 C CA . ILE A 1 121 ? 12.022 -1.282 0.947 1.00 96.38 121 ILE A CA 1
ATOM 895 C C . ILE A 1 121 ? 12.159 -2.420 -0.077 1.00 96.38 121 ILE A C 1
ATOM 897 O O . ILE A 1 121 ? 11.239 -3.199 -0.242 1.00 96.38 121 ILE A O 1
ATOM 901 N N . THR A 1 122 ? 13.290 -2.517 -0.783 1.00 96.31 122 THR A N 1
ATOM 902 C CA . THR A 1 122 ? 13.564 -3.581 -1.769 1.00 96.31 122 THR A CA 1
ATOM 903 C C . THR A 1 122 ? 14.387 -4.738 -1.200 1.00 96.31 122 THR A C 1
ATOM 905 O O . THR A 1 122 ? 14.731 -5.673 -1.922 1.00 96.31 122 THR A O 1
ATOM 908 N N . ARG A 1 123 ? 14.784 -4.668 0.075 1.00 96.25 123 ARG A N 1
ATOM 909 C CA . ARG A 1 123 ? 15.612 -5.702 0.695 1.00 96.25 123 ARG A CA 1
ATOM 910 C C . ARG A 1 123 ? 14.749 -6.867 1.172 1.00 96.25 123 ARG A C 1
ATOM 912 O O . ARG A 1 123 ? 13.752 -6.643 1.849 1.00 96.25 123 ARG A O 1
ATOM 919 N N . ALA A 1 124 ? 15.208 -8.090 0.909 1.00 95.69 124 ALA A N 1
ATOM 920 C CA . ALA A 1 124 ? 14.540 -9.315 1.355 1.00 95.69 124 ALA A CA 1
ATOM 921 C C . ALA A 1 124 ? 14.277 -9.322 2.870 1.00 95.69 124 ALA A C 1
ATOM 923 O O . ALA A 1 124 ? 13.148 -9.501 3.288 1.00 95.69 124 ALA A O 1
ATOM 924 N N . ASP A 1 125 ? 15.270 -8.970 3.693 1.00 96.12 125 ASP A N 1
ATOM 925 C CA . ASP A 1 125 ? 15.127 -8.960 5.159 1.00 96.12 125 ASP A CA 1
ATOM 926 C C . ASP A 1 125 ? 14.149 -7.902 5.709 1.00 96.12 125 ASP A C 1
ATOM 928 O O . ASP A 1 125 ? 13.794 -7.932 6.887 1.00 96.12 125 ASP A O 1
ATOM 932 N N . TYR A 1 126 ? 13.751 -6.934 4.883 1.00 97.25 126 TYR A N 1
ATOM 933 C CA . TYR A 1 126 ? 12.666 -6.012 5.200 1.00 97.25 126 TYR A CA 1
ATOM 934 C C . TYR A 1 126 ? 11.312 -6.563 4.737 1.00 97.25 126 TYR A C 1
ATOM 936 O O . TYR A 1 126 ? 10.355 -6.524 5.499 1.00 97.25 126 TYR A O 1
ATOM 944 N N . LEU A 1 127 ? 11.242 -7.097 3.513 1.00 97.12 127 LEU A N 1
ATOM 945 C CA . LEU A 1 127 ? 10.010 -7.629 2.919 1.00 97.12 127 LEU A CA 1
ATOM 946 C C . LEU A 1 127 ? 9.520 -8.916 3.609 1.00 97.12 127 LEU A C 1
ATOM 948 O O . LEU A 1 127 ? 8.322 -9.078 3.802 1.00 97.12 127 LEU A O 1
ATOM 952 N N . GLU A 1 128 ? 10.434 -9.768 4.078 1.00 96.88 128 GLU A N 1
ATOM 953 C CA . GLU A 1 128 ? 10.130 -10.987 4.849 1.00 96.88 128 GLU A CA 1
ATOM 954 C C . GLU A 1 128 ? 9.392 -10.688 6.173 1.00 96.88 128 GLU A C 1
ATOM 956 O O . GLU A 1 128 ? 8.803 -11.584 6.766 1.00 96.88 128 GLU A O 1
ATOM 961 N N . GLN A 1 129 ? 9.400 -9.439 6.664 1.00 98.06 129 GLN A N 1
ATOM 962 C CA . GLN A 1 129 ? 8.682 -9.060 7.894 1.00 98.06 129 GLN A CA 1
ATOM 963 C C . GLN A 1 129 ? 7.160 -9.016 7.711 1.00 98.06 129 GLN A C 1
ATOM 965 O O . GLN A 1 129 ? 6.444 -9.028 8.707 1.00 98.06 129 GLN A O 1
ATOM 970 N N . PHE A 1 130 ? 6.677 -8.936 6.466 1.00 97.75 130 PHE A N 1
ATOM 971 C CA . PHE A 1 130 ? 5.247 -8.932 6.158 1.00 97.75 130 PHE A CA 1
ATOM 972 C C . PHE A 1 130 ? 4.649 -10.343 6.097 1.00 97.75 130 PHE A C 1
ATOM 974 O O . PHE A 1 130 ? 3.436 -10.482 6.204 1.00 97.75 130 PHE A O 1
ATOM 981 N N . GLU A 1 131 ? 5.472 -11.376 5.902 1.00 96.00 131 GLU A N 1
ATOM 982 C CA . GLU A 1 131 ? 4.999 -12.750 5.711 1.00 96.00 131 GLU A CA 1
ATOM 983 C C . GLU A 1 131 ? 4.278 -13.282 6.958 1.00 96.00 131 GLU A C 1
ATOM 985 O O . GLU A 1 131 ? 4.773 -13.180 8.082 1.00 96.00 131 GLU A O 1
ATOM 990 N N . GLY A 1 132 ? 3.112 -13.890 6.739 1.00 94.06 132 GLY A N 1
ATOM 991 C CA . GLY A 1 132 ? 2.250 -14.458 7.771 1.00 94.06 132 GLY A CA 1
ATOM 992 C C . GLY A 1 132 ? 1.394 -13.443 8.530 1.00 94.06 132 GLY A C 1
ATOM 993 O O . GLY A 1 132 ? 0.752 -13.837 9.496 1.00 94.06 132 GLY A O 1
ATOM 994 N N . LEU A 1 133 ? 1.394 -12.163 8.141 1.00 92.69 1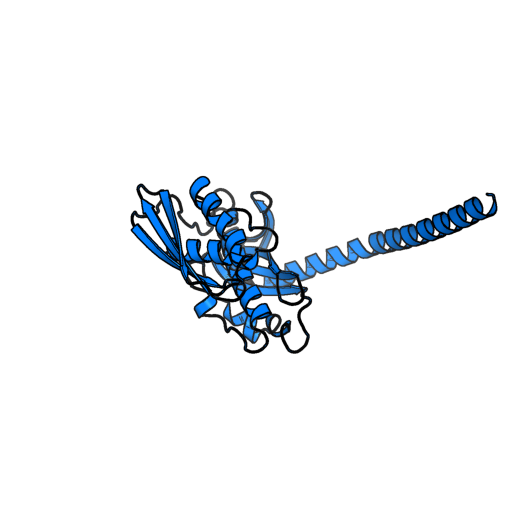33 LEU A N 1
ATOM 995 C CA . LEU A 1 133 ? 0.495 -11.159 8.719 1.00 92.69 133 LEU A CA 1
ATOM 996 C C . LEU A 1 133 ? -0.845 -11.141 7.973 1.00 92.69 133 LEU A C 1
ATOM 998 O O . LEU A 1 133 ? -0.859 -11.206 6.742 1.00 92.69 133 LEU A O 1
ATOM 1002 N N . GLY A 1 134 ? -1.951 -11.014 8.702 1.00 88.06 134 GLY A N 1
ATOM 1003 C CA . GLY A 1 134 ? -3.310 -10.884 8.162 1.00 88.06 134 GLY A CA 1
ATOM 1004 C C . GLY A 1 134 ? -3.977 -9.546 8.503 1.00 88.06 134 GLY A C 1
ATOM 1005 O O . GLY A 1 134 ? -3.364 -8.659 9.090 1.00 88.06 134 GLY A O 1
ATOM 1006 N N . LEU A 1 135 ? -5.261 -9.394 8.153 1.00 81.94 135 LEU A N 1
ATOM 1007 C CA . LEU A 1 135 ? -6.040 -8.175 8.453 1.00 81.94 135 LEU A CA 1
ATOM 1008 C C . LEU A 1 135 ? -6.272 -7.938 9.951 1.00 81.94 135 LEU A C 1
ATOM 1010 O O . LEU A 1 135 ? -6.510 -6.807 10.364 1.00 81.94 135 LEU A O 1
ATOM 1014 N N . GLU A 1 136 ? -6.250 -9.001 10.755 1.00 78.62 136 GLU A N 1
ATOM 1015 C CA . GLU A 1 136 ? -6.392 -8.906 12.213 1.00 78.62 136 GLU A CA 1
ATOM 1016 C C . GLU A 1 136 ? -5.097 -8.403 12.879 1.00 78.62 136 GLU A C 1
ATOM 1018 O O . GLU A 1 136 ? -5.116 -7.943 14.025 1.00 78.62 136 GLU A O 1
ATOM 1023 N N . ASP A 1 137 ? -3.967 -8.466 12.167 1.00 83.06 137 ASP A N 1
ATOM 1024 C CA . ASP A 1 137 ? -2.688 -7.984 12.660 1.00 83.06 137 ASP A CA 1
ATOM 1025 C C . ASP A 1 137 ? -2.536 -6.486 12.405 1.00 83.06 137 ASP A C 1
ATOM 1027 O O . ASP A 1 137 ? -2.671 -5.981 11.290 1.00 83.06 137 ASP A O 1
ATOM 1031 N N . ASN A 1 138 ? -2.115 -5.759 13.437 1.00 83.06 138 ASN A N 1
ATOM 1032 C CA . ASN A 1 138 ? -1.580 -4.422 13.230 1.00 83.06 138 ASN A CA 1
ATOM 1033 C C . ASN A 1 138 ? -0.186 -4.539 12.586 1.00 83.06 138 ASN A C 1
ATOM 1035 O O . ASN A 1 138 ? 0.825 -4.668 13.289 1.00 83.06 138 ASN A O 1
ATOM 1039 N N . ILE A 1 139 ? -0.126 -4.525 11.249 1.00 87.81 139 ILE A N 1
ATOM 1040 C CA . ILE A 1 139 ? 1.113 -4.707 10.470 1.00 87.81 139 ILE A CA 1
ATOM 1041 C C . ILE A 1 139 ? 2.190 -3.701 10.902 1.00 87.81 139 ILE A C 1
ATOM 1043 O O . ILE A 1 139 ? 3.364 -4.061 11.031 1.00 87.81 139 ILE A O 1
ATOM 1047 N N . ALA A 1 140 ? 1.806 -2.460 11.213 1.00 86.62 140 ALA A N 1
ATOM 1048 C CA . ALA A 1 140 ? 2.724 -1.433 11.706 1.00 86.62 140 ALA A CA 1
ATOM 1049 C C . ALA A 1 140 ? 3.476 -1.810 13.003 1.00 86.62 140 ALA A C 1
ATOM 1051 O O . ALA A 1 140 ? 4.569 -1.290 13.236 1.00 86.62 140 ALA A O 1
ATOM 1052 N N . ASP A 1 141 ? 2.941 -2.721 13.825 1.00 89.44 141 ASP A N 1
ATOM 1053 C CA . ASP A 1 141 ? 3.610 -3.215 15.040 1.00 89.44 141 ASP A CA 1
ATOM 1054 C C . ASP A 1 141 ? 4.648 -4.316 14.750 1.00 89.44 141 ASP A C 1
ATOM 1056 O O . ASP A 1 141 ? 5.504 -4.604 15.594 1.00 89.44 141 ASP A O 1
ATOM 1060 N N . HIS A 1 142 ? 4.578 -4.931 13.568 1.00 92.44 142 HIS A N 1
ATOM 1061 C CA . HIS A 1 142 ? 5.352 -6.116 13.189 1.00 92.44 142 HIS A CA 1
ATOM 1062 C C . HIS A 1 142 ? 6.478 -5.796 12.201 1.00 92.44 142 HIS A C 1
ATOM 1064 O O . HIS A 1 142 ? 7.450 -6.548 12.116 1.00 92.44 142 HIS A O 1
ATOM 1070 N N . VAL A 1 143 ? 6.380 -4.661 11.503 1.00 96.19 143 VAL A N 1
ATOM 1071 C CA . VAL A 1 143 ? 7.329 -4.248 10.466 1.00 96.19 143 VAL A CA 1
ATOM 1072 C C . VAL A 1 143 ? 8.140 -3.027 10.900 1.00 96.19 143 VAL A C 1
ATOM 1074 O O . VAL A 1 143 ? 7.616 -1.989 11.304 1.00 96.19 143 VAL A O 1
ATOM 1077 N N . ASP A 1 144 ? 9.460 -3.119 10.760 1.00 95.62 144 ASP A N 1
ATOM 1078 C CA . ASP A 1 144 ? 10.398 -2.090 11.197 1.00 95.62 144 ASP A CA 1
ATOM 1079 C C . ASP A 1 144 ? 10.249 -0.763 10.426 1.00 95.62 144 ASP A C 1
ATOM 1081 O O . ASP A 1 144 ? 10.549 -0.652 9.234 1.00 95.62 144 ASP A O 1
ATOM 1085 N N . VAL A 1 145 ? 9.958 0.329 11.138 1.00 95.25 145 VAL A N 1
ATOM 1086 C CA . VAL A 1 145 ? 10.129 1.687 10.595 1.00 95.25 145 VAL A CA 1
ATOM 1087 C C . VAL A 1 145 ? 11.608 2.088 10.653 1.00 95.25 145 VAL A C 1
ATOM 1089 O O . VAL A 1 145 ? 12.160 2.424 11.707 1.00 95.25 145 VAL A O 1
ATOM 1092 N N . ILE A 1 146 ? 12.280 2.098 9.499 1.00 94.69 146 ILE A N 1
ATOM 1093 C CA . ILE A 1 146 ? 13.736 2.284 9.432 1.00 94.69 146 ILE A CA 1
ATOM 1094 C C . ILE A 1 146 ? 14.119 3.766 9.568 1.00 94.69 146 ILE A C 1
ATOM 1096 O O . ILE A 1 146 ? 13.709 4.635 8.794 1.00 94.69 146 ILE A O 1
ATOM 1100 N N . SER A 1 147 ? 14.990 4.065 10.537 1.00 93.69 147 SER A N 1
ATOM 1101 C CA . SER A 1 147 ? 15.531 5.414 10.746 1.00 93.69 147 SER A CA 1
ATOM 1102 C C . SER A 1 147 ? 16.295 5.922 9.519 1.00 93.69 147 SER A C 1
ATOM 1104 O O . SER A 1 147 ? 17.139 5.227 8.955 1.00 93.69 147 SER A O 1
ATOM 1106 N N . GLY A 1 148 ? 16.004 7.158 9.107 1.00 92.19 148 GLY A N 1
ATOM 1107 C CA . GLY A 1 148 ? 16.539 7.760 7.882 1.00 92.19 148 GLY A CA 1
ATOM 1108 C C . GLY A 1 148 ? 15.737 7.422 6.621 1.00 92.19 148 GLY A C 1
ATOM 1109 O O . GLY A 1 148 ? 15.802 8.184 5.664 1.00 92.19 148 GLY A O 1
ATOM 1110 N N . ALA A 1 149 ? 14.922 6.368 6.650 1.00 95.31 149 ALA A N 1
ATOM 1111 C CA . ALA A 1 149 ? 14.055 5.921 5.558 1.00 95.31 149 ALA A CA 1
ATOM 1112 C C . ALA A 1 149 ? 12.575 5.861 5.983 1.00 95.31 149 ALA A C 1
ATOM 1114 O O . ALA A 1 149 ? 11.780 5.113 5.421 1.00 95.31 149 ALA A O 1
ATOM 1115 N N . THR A 1 150 ? 12.205 6.635 7.007 1.00 93.75 150 THR A N 1
ATOM 1116 C CA . THR A 1 150 ? 10.906 6.542 7.691 1.00 93.75 150 THR A CA 1
ATOM 1117 C C . THR A 1 150 ? 9.730 6.798 6.752 1.00 93.75 150 THR A C 1
ATOM 1119 O O . THR A 1 150 ? 8.733 6.099 6.837 1.00 93.75 150 THR A O 1
ATOM 1122 N N . VAL A 1 151 ? 9.852 7.756 5.826 1.00 92.50 151 VAL A N 1
ATOM 1123 C CA . VAL A 1 151 ? 8.780 8.050 4.856 1.00 92.50 151 VAL A CA 1
ATOM 1124 C C . VAL A 1 151 ? 8.567 6.870 3.906 1.00 92.50 151 VAL A C 1
ATOM 1126 O O . VAL A 1 151 ? 7.443 6.425 3.732 1.00 92.50 151 VAL A O 1
ATOM 1129 N N . SER A 1 152 ? 9.647 6.329 3.338 1.00 95.94 152 SER A N 1
ATOM 1130 C CA . SER A 1 152 ? 9.607 5.188 2.414 1.00 95.94 152 SER A CA 1
ATOM 1131 C C . SER A 1 152 ? 9.053 3.925 3.079 1.00 95.94 152 SER A C 1
ATOM 1133 O O . SER A 1 152 ? 8.220 3.237 2.504 1.00 95.94 152 SER A O 1
ATOM 1135 N N . THR A 1 153 ? 9.498 3.636 4.305 1.00 96.62 153 THR A N 1
ATOM 1136 C CA . THR A 1 153 ? 9.079 2.434 5.047 1.00 96.62 153 THR A CA 1
ATOM 1137 C C . THR A 1 153 ? 7.641 2.526 5.546 1.00 96.62 153 THR A C 1
ATOM 1139 O O . THR A 1 153 ? 6.899 1.565 5.392 1.00 96.62 153 THR A O 1
ATOM 1142 N N . ARG A 1 154 ? 7.190 3.688 6.041 1.00 94.75 154 ARG A N 1
ATOM 1143 C CA . ARG A 1 154 ? 5.770 3.893 6.378 1.00 94.75 154 ARG A CA 1
ATOM 1144 C C . ARG A 1 154 ? 4.863 3.828 5.158 1.00 94.75 154 ARG A C 1
ATOM 1146 O O . ARG A 1 154 ? 3.807 3.216 5.231 1.00 94.75 154 ARG A O 1
ATOM 1153 N N . ALA A 1 155 ? 5.291 4.402 4.032 1.00 94.94 155 ALA A N 1
ATOM 1154 C CA . ALA A 1 155 ? 4.545 4.296 2.784 1.00 94.94 155 ALA A CA 1
ATOM 1155 C C . ALA A 1 155 ? 4.366 2.833 2.358 1.00 94.94 155 ALA A C 1
ATOM 1157 O O . ALA A 1 155 ? 3.278 2.469 1.920 1.00 94.94 155 ALA A O 1
ATOM 1158 N N . MET A 1 156 ? 5.402 2.000 2.522 1.00 96.88 156 MET A N 1
ATOM 1159 C CA . MET A 1 156 ? 5.306 0.570 2.237 1.00 96.88 156 MET A CA 1
ATOM 1160 C C . MET A 1 156 ? 4.348 -0.144 3.196 1.00 96.88 156 MET A C 1
ATOM 1162 O O . MET A 1 156 ? 3.481 -0.860 2.719 1.00 96.88 156 MET A O 1
ATOM 1166 N N . ILE A 1 157 ? 4.450 0.092 4.510 1.00 96.50 157 ILE A N 1
ATOM 1167 C CA . ILE A 1 157 ? 3.534 -0.489 5.512 1.00 96.50 157 ILE A CA 1
ATOM 1168 C C . ILE A 1 157 ? 2.080 -0.131 5.185 1.00 96.50 157 ILE A C 1
ATOM 1170 O O . ILE A 1 157 ? 1.258 -1.017 4.988 1.00 96.50 157 ILE A O 1
ATOM 1174 N N . ASN A 1 158 ? 1.789 1.163 5.025 1.00 93.50 158 ASN A N 1
ATOM 1175 C CA . ASN A 1 158 ? 0.454 1.648 4.684 1.00 93.50 158 ASN A CA 1
ATOM 1176 C C . ASN A 1 158 ? -0.048 1.079 3.346 1.00 93.50 158 ASN A C 1
ATOM 1178 O O . ASN A 1 158 ? -1.220 0.730 3.216 1.00 93.50 158 ASN A O 1
ATOM 1182 N N . GLY A 1 159 ? 0.841 0.989 2.353 1.00 94.88 159 GLY A N 1
ATOM 1183 C CA . GLY A 1 159 ? 0.537 0.428 1.044 1.00 94.88 159 GLY A CA 1
ATOM 1184 C C . GLY A 1 159 ? 0.149 -1.041 1.126 1.00 94.88 159 GLY A C 1
ATOM 1185 O O . GLY A 1 159 ? -0.880 -1.412 0.580 1.00 94.88 159 GLY A O 1
ATOM 1186 N N . VAL A 1 160 ? 0.942 -1.854 1.828 1.00 96.50 160 VAL A N 1
ATOM 1187 C CA . VAL A 1 160 ? 0.680 -3.289 2.003 1.00 96.50 160 VAL A CA 1
ATOM 1188 C C . VAL A 1 160 ? -0.602 -3.525 2.795 1.00 96.50 160 VAL A C 1
ATOM 1190 O O . VAL A 1 160 ? -1.407 -4.338 2.368 1.00 96.50 160 VAL A O 1
ATOM 1193 N N . GLU A 1 161 ? -0.837 -2.784 3.882 1.00 92.94 161 GLU A N 1
ATOM 1194 C CA . GLU A 1 161 ? -2.099 -2.855 4.637 1.00 92.94 161 GLU A CA 1
ATOM 1195 C C . GLU A 1 161 ? -3.312 -2.529 3.750 1.00 92.94 161 GLU A C 1
ATOM 1197 O O . GLU A 1 161 ? -4.302 -3.257 3.750 1.00 92.94 161 GLU A O 1
ATOM 1202 N N . SER A 1 162 ? -3.218 -1.453 2.959 1.00 91.25 162 SER A N 1
ATOM 1203 C CA . SER A 1 162 ? -4.310 -1.040 2.065 1.00 91.25 162 SER A CA 1
ATOM 1204 C C . SER A 1 162 ? -4.566 -2.087 0.985 1.00 91.25 162 SER A C 1
ATOM 1206 O O . SER A 1 162 ? -5.709 -2.392 0.671 1.00 91.25 162 SER A O 1
ATOM 1208 N N . GLU A 1 163 ? -3.496 -2.637 0.414 1.00 94.31 163 GLU A N 1
ATOM 1209 C CA . GLU A 1 163 ? -3.582 -3.633 -0.647 1.00 94.31 163 GLU A CA 1
ATOM 1210 C C . GLU A 1 163 ? -4.123 -4.966 -0.129 1.00 94.31 163 GLU A C 1
ATOM 1212 O O . GLU A 1 163 ? -4.965 -5.574 -0.781 1.00 94.31 163 GLU A O 1
ATOM 1217 N N . LEU A 1 164 ? -3.696 -5.400 1.061 1.00 92.44 164 LEU A N 1
ATOM 1218 C CA . LEU A 1 164 ? -4.231 -6.589 1.721 1.00 92.44 164 LEU A CA 1
ATOM 1219 C C . LEU A 1 164 ? -5.744 -6.452 1.918 1.00 92.44 164 LEU A C 1
ATOM 1221 O O . LEU A 1 164 ? -6.495 -7.375 1.609 1.00 92.44 164 LEU A O 1
ATOM 1225 N N . MET A 1 165 ? -6.194 -5.281 2.373 1.00 86.25 165 MET A N 1
ATOM 1226 C CA . MET A 1 165 ? -7.613 -4.981 2.528 1.00 86.25 165 MET A CA 1
ATOM 1227 C C . MET A 1 165 ? -8.366 -5.055 1.195 1.00 86.25 165 MET A C 1
ATOM 1229 O O . MET A 1 165 ? -9.385 -5.733 1.132 1.00 86.25 165 MET A O 1
ATOM 1233 N N . GLU A 1 166 ? -7.880 -4.409 0.130 1.00 87.81 166 GLU A N 1
ATOM 1234 C CA . GLU A 1 166 ? -8.526 -4.478 -1.193 1.00 87.81 166 GLU A CA 1
ATOM 1235 C C . GLU A 1 166 ? -8.585 -5.919 -1.710 1.00 87.81 166 GLU A C 1
ATOM 1237 O O . GLU A 1 166 ? -9.627 -6.373 -2.178 1.00 87.81 166 GLU A O 1
ATOM 1242 N N . ILE A 1 167 ? -7.499 -6.681 -1.569 1.00 89.94 167 ILE A N 1
ATOM 1243 C CA . ILE A 1 167 ? -7.466 -8.088 -1.960 1.00 89.94 167 ILE A CA 1
ATOM 1244 C C . ILE A 1 167 ? -8.553 -8.881 -1.232 1.00 89.94 167 ILE A C 1
ATOM 1246 O O . ILE A 1 167 ? -9.336 -9.576 -1.880 1.00 89.94 167 ILE A O 1
ATOM 1250 N N . VAL A 1 168 ? -8.628 -8.774 0.093 1.00 85.44 168 VAL A N 1
ATOM 1251 C CA . VAL A 1 168 ? -9.598 -9.542 0.879 1.00 85.44 168 VAL A CA 1
ATOM 1252 C C . VAL A 1 168 ? -11.029 -9.060 0.627 1.00 85.44 168 VAL A C 1
ATOM 1254 O O . VAL A 1 168 ? -11.926 -9.882 0.494 1.00 85.44 168 VAL A O 1
ATOM 1257 N N . LEU A 1 169 ? -11.273 -7.757 0.474 1.00 80.62 169 LEU A N 1
ATOM 1258 C CA . LEU A 1 169 ? -12.615 -7.244 0.178 1.00 80.62 169 LEU A CA 1
ATOM 1259 C C . LEU A 1 169 ? -13.129 -7.700 -1.197 1.00 80.62 169 LEU A C 1
ATOM 1261 O O . LEU A 1 169 ? -14.315 -7.982 -1.345 1.00 80.62 169 LEU A O 1
ATOM 1265 N N . ARG A 1 170 ? -12.257 -7.770 -2.210 1.00 84.12 170 ARG A N 1
ATOM 1266 C CA . ARG A 1 170 ? -12.654 -8.068 -3.600 1.00 84.12 170 ARG A CA 1
ATOM 1267 C C . ARG A 1 170 ? -12.597 -9.546 -3.941 1.00 84.12 170 ARG A C 1
ATOM 1269 O O . ARG A 1 170 ? -13.446 -10.050 -4.670 1.00 84.12 170 ARG A O 1
ATOM 1276 N N . PHE A 1 171 ? -11.564 -10.230 -3.470 1.00 83.56 171 PHE A N 1
ATOM 1277 C CA . PHE A 1 171 ? -11.316 -11.633 -3.781 1.00 83.56 171 PHE A CA 1
ATOM 1278 C C . PHE A 1 171 ? -11.662 -12.565 -2.619 1.00 83.56 171 PHE A C 1
ATOM 1280 O O . PHE A 1 171 ? -11.675 -13.768 -2.838 1.00 83.56 171 PHE A O 1
ATOM 1287 N N . GLY A 1 172 ? -11.976 -12.036 -1.430 1.00 68.62 172 GLY A N 1
ATOM 1288 C CA . GLY A 1 172 ? -12.447 -12.796 -0.267 1.00 68.62 172 GLY A CA 1
ATOM 1289 C C . GLY A 1 172 ? -13.937 -13.144 -0.280 1.00 68.62 172 GLY A C 1
ATOM 1290 O O . GLY A 1 172 ? -14.357 -14.026 0.462 1.00 68.62 172 GLY A O 1
ATOM 1291 N N . ASP A 1 173 ? -14.752 -12.503 -1.125 1.00 63.41 173 ASP A N 1
ATOM 1292 C CA . ASP A 1 173 ? -16.168 -12.855 -1.284 1.00 63.41 173 ASP A CA 1
ATOM 1293 C C . ASP A 1 173 ? -16.320 -14.197 -2.028 1.00 63.41 173 ASP A C 1
ATOM 1295 O O . ASP A 1 173 ? -15.860 -14.356 -3.164 1.00 63.41 173 ASP A O 1
ATOM 1299 N N . ALA A 1 174 ? -17.027 -15.148 -1.409 1.00 52.94 174 ALA A N 1
ATOM 1300 C CA . ALA A 1 174 ? -17.320 -16.469 -1.963 1.00 52.94 174 ALA A CA 1
ATOM 1301 C C . ALA A 1 174 ? -18.063 -16.424 -3.316 1.00 52.94 174 ALA A C 1
ATOM 1303 O O . ALA A 1 174 ? -17.972 -17.378 -4.098 1.00 52.94 174 ALA A O 1
ATOM 1304 N N . ASP A 1 175 ? -18.787 -15.336 -3.610 1.00 52.72 175 ASP A N 1
ATOM 1305 C CA . ASP A 1 175 ? -19.445 -15.126 -4.905 1.00 52.72 175 ASP A CA 1
ATOM 1306 C C . ASP A 1 175 ? -18.456 -14.688 -6.013 1.00 52.72 175 ASP A C 1
ATOM 1308 O O . ASP A 1 175 ? -18.711 -14.939 -7.199 1.00 52.72 175 ASP A O 1
ATOM 1312 N N . ALA A 1 176 ? -17.310 -14.094 -5.654 1.00 56.88 176 ALA A N 1
ATOM 1313 C CA . ALA A 1 176 ? -16.238 -13.692 -6.571 1.00 56.88 176 ALA A CA 1
ATOM 1314 C C . ALA A 1 176 ? -15.161 -14.786 -6.734 1.00 56.88 176 ALA A C 1
ATOM 1316 O O . ALA A 1 176 ? -14.713 -15.073 -7.856 1.00 56.88 176 ALA A O 1
ATOM 1317 N N . VAL A 1 177 ? -14.783 -15.439 -5.630 1.00 56.66 177 VAL A N 1
ATOM 1318 C CA . VAL A 1 177 ? -13.863 -16.582 -5.577 1.00 56.66 177 VAL A CA 1
ATOM 1319 C C . VAL A 1 177 ? -14.375 -17.586 -4.530 1.00 56.66 177 VAL A C 1
ATOM 1321 O O . VAL A 1 177 ? -14.347 -17.291 -3.339 1.00 56.66 177 VAL A O 1
ATOM 1324 N N . PRO A 1 178 ? -14.844 -18.782 -4.937 1.00 51.81 178 PRO A N 1
ATOM 1325 C CA . PRO A 1 178 ? -15.289 -19.798 -3.986 1.00 51.81 178 PRO A CA 1
ATOM 1326 C C . PRO A 1 178 ? -14.183 -20.154 -2.981 1.00 51.81 178 PRO A C 1
ATOM 1328 O O . PRO A 1 178 ? -13.041 -20.347 -3.391 1.00 51.81 178 PRO A O 1
ATOM 1331 N N . ASP A 1 179 ? -14.555 -20.281 -1.701 1.00 51.38 179 ASP A N 1
ATOM 1332 C CA . ASP A 1 179 ? -13.693 -20.686 -0.573 1.00 51.38 179 ASP A CA 1
ATOM 1333 C C . ASP A 1 179 ? -12.646 -19.651 -0.100 1.00 51.38 179 ASP A C 1
ATOM 1335 O O . ASP A 1 179 ? -11.761 -19.992 0.680 1.00 51.38 179 ASP A O 1
ATOM 1339 N N . ALA A 1 180 ? -12.766 -18.387 -0.517 1.00 50.75 180 ALA A N 1
ATOM 1340 C CA . ALA A 1 180 ? -11.904 -17.304 -0.052 1.00 50.75 180 ALA A CA 1
ATOM 1341 C C . ALA A 1 180 ? -12.288 -16.778 1.359 1.00 50.75 180 ALA A C 1
ATOM 1343 O O . ALA A 1 180 ? -13.427 -16.963 1.805 1.00 50.75 180 ALA A O 1
ATOM 1344 N N . PRO A 1 181 ? -11.350 -16.146 2.091 1.00 45.88 181 PRO A N 1
ATOM 1345 C CA . PRO A 1 181 ? -11.581 -15.661 3.449 1.00 45.88 181 PRO A CA 1
ATOM 1346 C C . PRO A 1 181 ? -12.432 -14.382 3.433 1.00 45.88 181 PRO A C 1
ATOM 1348 O O . PRO A 1 181 ? -12.069 -13.392 2.805 1.00 45.88 181 PRO A O 1
ATOM 1351 N N . THR A 1 182 ? -13.559 -14.386 4.151 1.00 51.16 182 THR A N 1
ATOM 1352 C CA . THR A 1 182 ? -14.503 -13.255 4.223 1.00 51.16 182 THR A CA 1
ATOM 1353 C C . THR A 1 182 ? -14.330 -12.451 5.512 1.00 51.16 182 THR A C 1
ATOM 1355 O O . THR A 1 182 ? -14.417 -13.028 6.599 1.00 51.16 182 THR A O 1
ATOM 1358 N N . VAL A 1 183 ? -14.218 -11.123 5.417 1.00 55.75 183 VAL A N 1
ATOM 1359 C CA . VAL A 1 183 ? -14.486 -10.223 6.555 1.00 55.75 183 VAL A CA 1
ATOM 1360 C C . VAL A 1 183 ? -15.989 -9.948 6.591 1.00 55.75 183 VAL A C 1
ATOM 1362 O O . VAL A 1 183 ? -16.526 -9.313 5.685 1.00 55.75 183 VAL A O 1
ATOM 1365 N N . ASP A 1 184 ? -16.682 -10.448 7.614 1.00 59.88 184 ASP A N 1
ATOM 1366 C CA . ASP A 1 184 ? -18.137 -10.298 7.751 1.00 59.88 184 ASP A CA 1
ATOM 1367 C C . ASP A 1 184 ? -18.498 -8.895 8.270 1.00 59.88 184 ASP A C 1
ATOM 1369 O O . ASP A 1 184 ? -18.758 -8.684 9.457 1.00 59.88 184 ASP A O 1
ATOM 1373 N N . MET A 1 185 ? -18.496 -7.913 7.364 1.00 58.97 185 MET A N 1
ATOM 1374 C CA . MET A 1 185 ? -18.940 -6.547 7.668 1.00 58.97 185 MET A CA 1
ATOM 1375 C C . MET A 1 185 ? -20.450 -6.463 7.976 1.00 58.97 185 MET A C 1
ATOM 1377 O O . MET A 1 185 ? -20.898 -5.451 8.511 1.00 58.97 185 MET A O 1
ATOM 1381 N N . ASP A 1 186 ? -21.229 -7.519 7.705 1.00 58.16 186 ASP 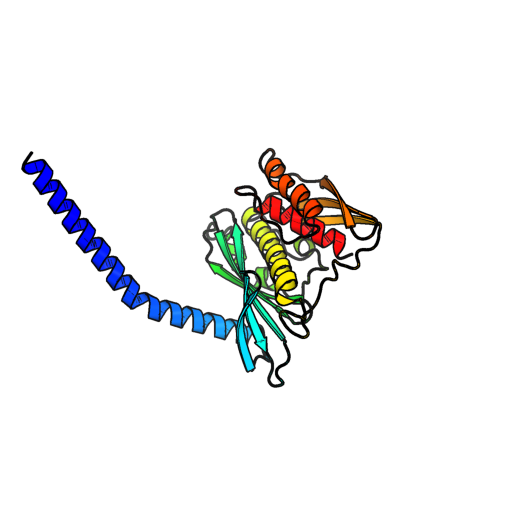A N 1
ATOM 1382 C CA . ASP A 1 186 ? -22.673 -7.589 7.978 1.00 58.16 186 ASP A CA 1
ATOM 1383 C C . ASP A 1 186 ? -22.991 -8.039 9.422 1.00 58.16 186 ASP A C 1
ATOM 1385 O O . ASP A 1 186 ? -24.153 -8.016 9.849 1.00 58.16 186 ASP A O 1
ATOM 1389 N N . ALA A 1 187 ? -21.971 -8.431 10.196 1.00 67.25 187 ALA A N 1
ATOM 1390 C CA . ALA A 1 187 ? -22.099 -8.928 11.566 1.00 67.25 187 ALA A CA 1
ATOM 1391 C C . ALA A 1 187 ? -21.337 -8.087 12.608 1.00 67.25 187 ALA A C 1
ATOM 1393 O O . ALA A 1 187 ? -20.908 -8.618 13.634 1.00 67.25 187 ALA A O 1
ATOM 1394 N N . LEU A 1 188 ? -21.200 -6.775 12.385 1.00 76.94 188 LEU A N 1
ATOM 1395 C CA . LEU A 1 188 ? -20.570 -5.881 13.359 1.00 76.94 188 LEU A CA 1
ATOM 1396 C C . LEU A 1 188 ? -21.366 -5.846 14.676 1.00 76.94 188 LEU A C 1
ATOM 1398 O O . LEU A 1 188 ? -22.556 -5.513 14.703 1.00 76.94 188 LEU A O 1
ATOM 1402 N N . GLU A 1 189 ? -20.708 -6.184 15.787 1.00 83.12 189 GLU A N 1
ATOM 1403 C CA . GLU A 1 189 ? -21.308 -6.057 17.113 1.00 83.12 189 GLU A CA 1
ATOM 1404 C C . GLU A 1 189 ? -21.444 -4.575 17.511 1.00 83.12 189 GLU A C 1
ATOM 1406 O O . GLU A 1 189 ? -20.614 -3.728 17.184 1.00 83.12 189 GLU A O 1
ATOM 1411 N N . ASP A 1 190 ? -22.516 -4.240 18.235 1.00 88.88 190 ASP A N 1
ATOM 1412 C CA . ASP A 1 190 ? -22.692 -2.891 18.775 1.00 88.88 190 ASP A CA 1
ATOM 1413 C C . ASP A 1 190 ? -21.607 -2.599 19.819 1.00 88.88 190 ASP A C 1
ATOM 1415 O O . ASP A 1 190 ? -21.479 -3.308 20.824 1.00 88.88 190 ASP A O 1
ATOM 1419 N N . GLY A 1 191 ? -20.884 -1.497 19.648 1.00 91.31 191 GLY A N 1
ATOM 1420 C CA . GLY A 1 191 ? -19.749 -1.188 20.501 1.00 91.31 191 GLY A CA 1
ATOM 1421 C C . GLY A 1 191 ? -18.982 0.051 20.076 1.00 91.31 191 GLY A C 1
ATOM 1422 O O . GLY A 1 191 ? -19.324 0.731 19.111 1.00 91.31 191 GLY A O 1
ATOM 1423 N N . THR A 1 192 ? -17.936 0.341 20.841 1.00 92.94 192 THR A N 1
ATOM 1424 C CA . THR A 1 192 ? -16.944 1.356 20.501 1.00 92.94 192 THR A CA 1
ATOM 1425 C C . THR A 1 192 ? -15.593 0.665 20.439 1.00 92.94 192 THR A C 1
ATOM 1427 O O . THR A 1 192 ? -15.165 0.060 21.425 1.00 92.94 192 THR A O 1
ATOM 1430 N N . TYR A 1 193 ? -14.948 0.763 19.286 1.00 92.50 193 TYR A N 1
ATOM 1431 C CA . TYR A 1 193 ? -13.720 0.065 18.944 1.00 92.50 193 TYR A CA 1
ATOM 1432 C C . TYR A 1 193 ? -12.616 1.077 18.672 1.00 92.50 193 TYR A C 1
ATOM 1434 O O . TYR A 1 193 ? -12.876 2.158 18.146 1.00 92.50 193 TYR A O 1
ATOM 1442 N N . THR A 1 194 ? -11.380 0.748 19.030 1.00 93.62 194 THR A N 1
ATOM 1443 C CA . THR A 1 194 ? -10.230 1.627 18.796 1.00 93.62 194 THR A CA 1
ATOM 1444 C C . THR A 1 194 ? -9.241 0.915 17.903 1.00 93.62 194 THR A C 1
ATOM 1446 O O . THR A 1 194 ? -8.746 -0.142 18.279 1.00 93.62 194 THR A O 1
ATOM 1449 N N . GLY A 1 195 ? -8.926 1.512 16.761 1.00 92.31 195 GLY A N 1
ATOM 1450 C CA . GLY A 1 195 ? -7.943 0.986 15.825 1.00 92.31 195 GLY A CA 1
ATOM 1451 C C . GLY A 1 195 ? -6.854 2.007 15.540 1.00 92.31 195 GLY A C 1
ATOM 1452 O O . GLY A 1 195 ? -7.084 3.219 15.562 1.00 92.31 195 GLY A O 1
ATOM 1453 N N . THR A 1 196 ? -5.653 1.502 15.286 1.00 92.38 196 THR A N 1
ATOM 1454 C CA . THR A 1 196 ? -4.484 2.301 14.921 1.00 92.38 196 THR A CA 1
ATOM 1455 C C . THR A 1 196 ? -3.861 1.696 13.673 1.00 92.38 196 THR A C 1
ATOM 1457 O O . THR A 1 196 ? -3.771 0.476 13.575 1.00 92.38 196 THR A O 1
ATOM 1460 N N . ALA A 1 197 ? -3.428 2.538 12.739 1.00 90.62 197 ALA A N 1
ATOM 1461 C CA . ALA A 1 197 ? -2.691 2.114 11.550 1.00 90.62 197 ALA A CA 1
ATOM 1462 C C . ALA A 1 197 ? -1.661 3.169 11.129 1.00 90.62 197 ALA A C 1
ATOM 1464 O O . ALA A 1 197 ? -1.673 4.305 11.620 1.00 90.62 197 ALA A O 1
ATOM 1465 N N . SER A 1 198 ? -0.753 2.811 10.217 1.00 89.75 198 SER A N 1
ATOM 1466 C CA . SER A 1 198 ? 0.274 3.749 9.758 1.00 89.75 198 SER A CA 1
ATOM 1467 C C . SER A 1 198 ? -0.327 4.813 8.838 1.00 89.75 198 SER A C 1
ATOM 1469 O O . SER A 1 198 ? -0.916 4.488 7.813 1.00 89.75 198 SER A O 1
ATOM 1471 N N . GLY A 1 199 ? -0.170 6.093 9.178 1.00 87.38 199 GLY A N 1
ATOM 1472 C CA . GLY A 1 199 ? -0.478 7.223 8.299 1.00 87.38 199 GLY A CA 1
ATOM 1473 C C . GLY A 1 199 ? 0.743 7.700 7.511 1.00 87.38 199 GLY A C 1
ATOM 1474 O O . GLY A 1 199 ? 1.779 7.038 7.437 1.00 87.38 199 GLY A O 1
ATOM 1475 N N . PHE A 1 200 ? 0.662 8.898 6.925 1.00 88.12 200 PHE A N 1
ATOM 1476 C CA . PHE A 1 200 ? 1.727 9.386 6.044 1.00 88.12 200 PHE A CA 1
ATOM 1477 C C . PHE A 1 200 ? 3.015 9.742 6.804 1.00 88.12 200 PHE A C 1
ATOM 1479 O O . PHE A 1 200 ? 4.125 9.440 6.360 1.00 88.12 200 PHE A O 1
ATOM 1486 N N . LYS A 1 201 ? 2.899 10.428 7.945 1.00 86.50 201 LYS A N 1
ATOM 1487 C CA . LYS A 1 201 ? 4.043 10.851 8.774 1.00 86.50 201 LYS A CA 1
ATOM 1488 C C . LYS A 1 201 ? 4.061 10.223 10.148 1.00 86.50 201 LYS A C 1
ATOM 1490 O O . LYS A 1 201 ? 5.132 10.193 10.751 1.00 86.50 201 LYS A O 1
ATOM 1495 N N . SER A 1 202 ? 2.917 9.787 10.638 1.00 88.94 202 SER A N 1
ATOM 1496 C CA . SER A 1 202 ? 2.657 9.299 11.985 1.00 88.94 202 SER A CA 1
ATOM 1497 C C . SER A 1 202 ? 1.588 8.223 11.925 1.00 88.94 202 SER A C 1
ATOM 1499 O O . SER A 1 202 ? 0.935 8.067 10.897 1.00 88.94 202 SER A O 1
ATOM 1501 N N . ASP A 1 203 ? 1.423 7.489 13.014 1.00 92.38 203 ASP A N 1
ATOM 1502 C CA . ASP A 1 203 ? 0.321 6.544 13.118 1.00 92.38 203 ASP A CA 1
ATOM 1503 C C . ASP A 1 203 ? -0.971 7.333 13.375 1.00 92.38 203 ASP A C 1
ATOM 1505 O O . ASP A 1 203 ? -0.948 8.417 13.968 1.00 92.38 203 ASP A O 1
ATOM 1509 N N . VAL A 1 204 ? -2.084 6.814 12.874 1.00 94.06 204 VAL A N 1
ATOM 1510 C CA . VAL A 1 204 ? -3.411 7.415 12.996 1.00 94.06 204 VAL A CA 1
ATOM 1511 C C . VAL A 1 204 ? -4.240 6.500 13.875 1.00 94.06 204 VAL A C 1
ATOM 1513 O O . VAL A 1 204 ? -4.343 5.311 13.592 1.00 94.06 204 VAL A O 1
ATOM 1516 N N . THR A 1 205 ? -4.820 7.048 14.941 1.00 95.44 205 THR A N 1
ATOM 1517 C CA . THR A 1 205 ? -5.720 6.308 15.833 1.00 95.44 205 THR A CA 1
ATOM 1518 C C . THR A 1 205 ? -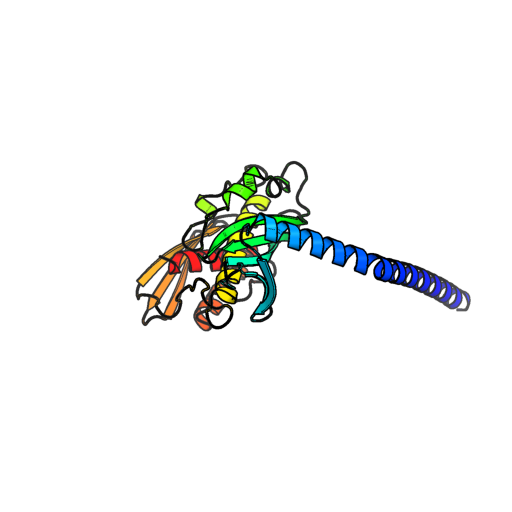7.136 6.835 15.696 1.00 95.44 205 THR A C 1
ATOM 1520 O O . THR A 1 205 ? -7.362 8.047 15.792 1.00 95.44 205 THR A O 1
ATOM 1523 N N . VAL A 1 206 ? -8.082 5.920 15.511 1.00 96.75 206 VAL A N 1
ATOM 1524 C CA . VAL A 1 206 ? -9.508 6.213 15.387 1.00 96.75 206 VAL A CA 1
ATOM 1525 C C . VAL A 1 206 ? -10.316 5.449 16.429 1.00 96.75 206 VAL A C 1
ATOM 1527 O O . VAL A 1 206 ? -9.970 4.337 16.825 1.00 96.75 206 VAL A O 1
ATOM 1530 N N . GLU A 1 207 ? -11.416 6.053 16.856 1.00 96.44 207 GLU A N 1
ATOM 1531 C CA . GLU A 1 207 ? -12.471 5.422 17.637 1.00 96.44 207 GLU A CA 1
ATOM 1532 C C . GLU A 1 207 ? -13.716 5.283 16.750 1.00 96.44 207 GLU A C 1
ATOM 1534 O O . GLU A 1 207 ? -14.215 6.280 16.225 1.00 96.44 207 GLU A O 1
ATOM 1539 N N . VAL A 1 208 ? -14.195 4.054 16.559 1.00 95.81 208 VAL A N 1
ATOM 1540 C CA . VAL A 1 208 ? -15.329 3.701 15.695 1.00 95.81 208 VAL A CA 1
ATOM 1541 C C . VAL A 1 208 ? -16.486 3.229 16.562 1.00 95.81 208 VAL A C 1
ATOM 1543 O O . VAL A 1 208 ? -16.322 2.318 17.370 1.00 95.81 208 VAL A O 1
ATOM 1546 N N . THR A 1 209 ? -17.663 3.830 16.404 1.00 94.38 209 THR A N 1
ATOM 1547 C CA . THR A 1 209 ? -18.878 3.435 17.127 1.00 94.38 209 THR A CA 1
ATOM 1548 C C . THR A 1 209 ? -19.865 2.747 16.196 1.00 94.38 209 THR A C 1
ATOM 1550 O O . THR A 1 209 ? -20.380 3.359 15.256 1.00 94.38 209 THR A O 1
ATOM 1553 N N . VAL A 1 210 ? -20.188 1.498 16.518 1.00 93.06 210 VAL A N 1
ATOM 1554 C CA . VAL A 1 210 ? -21.197 0.683 15.838 1.00 93.06 210 VAL A CA 1
ATOM 1555 C C . VAL A 1 210 ? -22.470 0.645 16.682 1.00 93.06 210 VAL A C 1
ATOM 1557 O O . VAL A 1 210 ? -22.426 0.381 17.887 1.00 93.06 210 VAL A O 1
ATOM 1560 N N . SER A 1 211 ? -23.621 0.915 16.064 1.00 90.25 211 SER A N 1
ATOM 1561 C CA . SER A 1 211 ? -24.927 0.752 16.703 1.00 90.25 211 SER A CA 1
ATOM 1562 C C . SER A 1 211 ? -25.979 0.262 15.718 1.00 90.25 211 SER A C 1
ATOM 1564 O O . SER A 1 211 ? -26.159 0.836 14.649 1.00 90.25 211 SER A O 1
ATOM 1566 N N . GLY A 1 212 ? -26.722 -0.773 16.106 1.00 85.00 212 GLY A N 1
ATOM 1567 C CA . GLY A 1 212 ? -27.671 -1.444 15.226 1.00 85.00 212 GLY A CA 1
ATOM 1568 C C . GLY A 1 212 ? -27.006 -2.208 14.080 1.00 85.00 212 GLY A C 1
ATOM 1569 O O . GLY A 1 212 ? -27.679 -2.432 13.077 1.00 85.00 212 GLY A O 1
ATOM 1570 N N . GLY A 1 213 ? -25.730 -2.587 14.225 1.00 84.19 213 GLY A N 1
ATOM 1571 C CA . GLY A 1 213 ? -24.918 -3.172 13.151 1.00 84.19 213 GLY A CA 1
ATOM 1572 C C . GLY A 1 213 ? -24.429 -2.172 12.093 1.00 84.19 213 GLY A C 1
ATOM 1573 O O . GLY A 1 213 ? -23.900 -2.594 11.076 1.00 84.19 213 GLY A O 1
ATOM 1574 N N . GLU A 1 214 ? -24.602 -0.864 12.312 1.00 87.50 214 GLU A N 1
ATOM 1575 C CA . GLU A 1 214 ? -24.148 0.196 11.401 1.00 87.50 214 GLU A CA 1
ATOM 1576 C C . GLU A 1 214 ? -23.069 1.060 12.074 1.00 87.50 214 GLU A C 1
ATOM 1578 O O . GLU A 1 214 ? -23.150 1.370 13.267 1.00 87.50 214 GLU A O 1
ATOM 1583 N N . ILE A 1 215 ? -22.072 1.500 11.306 1.00 91.38 215 ILE A N 1
ATOM 1584 C CA . ILE A 1 215 ? -21.074 2.485 11.725 1.00 91.38 215 ILE A CA 1
ATOM 1585 C C . ILE A 1 215 ? -21.764 3.847 11.837 1.00 91.38 215 ILE A C 1
ATOM 1587 O O . ILE A 1 215 ? -22.201 4.427 10.845 1.00 91.38 215 ILE A O 1
ATOM 1591 N N . THR A 1 216 ? -21.856 4.376 13.054 1.00 93.69 216 THR A N 1
ATOM 1592 C CA . THR A 1 216 ? -22.580 5.628 13.340 1.00 93.69 216 THR A CA 1
ATOM 1593 C C . THR A 1 216 ? -21.670 6.828 13.562 1.00 93.69 216 THR A C 1
ATOM 1595 O O . THR A 1 216 ? -22.098 7.965 13.360 1.00 93.69 216 THR A O 1
ATOM 1598 N N . GLU A 1 217 ? -20.429 6.593 13.986 1.00 95.38 217 GLU A N 1
ATOM 1599 C CA . GLU A 1 217 ? -19.458 7.643 14.279 1.00 95.38 217 GLU A CA 1
ATOM 1600 C C . GLU A 1 217 ? -18.038 7.091 14.141 1.00 95.38 217 GLU A C 1
ATOM 1602 O O . GLU A 1 217 ? -17.749 5.984 14.593 1.00 95.38 217 GLU A O 1
ATOM 1607 N N . ILE A 1 218 ? -17.151 7.881 13.542 1.00 97.06 218 ILE A N 1
ATOM 1608 C CA . ILE A 1 218 ? -15.711 7.632 13.509 1.00 97.06 218 ILE A CA 1
ATOM 1609 C C . ILE A 1 218 ? -15.040 8.926 13.959 1.00 97.06 218 ILE A C 1
ATOM 1611 O O . ILE A 1 218 ? -15.282 9.990 13.390 1.00 97.06 218 ILE A O 1
ATOM 1615 N N . THR A 1 219 ? -14.205 8.843 14.988 1.00 96.06 219 THR A N 1
ATOM 1616 C CA . THR A 1 219 ? -13.466 9.987 15.530 1.00 96.06 219 THR A CA 1
ATOM 1617 C C . THR A 1 219 ? -11.974 9.714 15.466 1.00 96.06 219 THR A C 1
ATOM 1619 O O . THR A 1 219 ? -11.502 8.744 16.049 1.00 96.06 219 THR A O 1
ATOM 1622 N N . VAL A 1 220 ? -11.204 10.596 14.825 1.00 96.31 220 VAL A N 1
ATOM 1623 C CA . VAL A 1 220 ? -9.739 10.554 14.921 1.00 96.31 220 VAL A CA 1
ATOM 1624 C C . VAL A 1 220 ? -9.325 11.053 16.304 1.00 96.31 220 VAL A C 1
ATOM 1626 O O . VAL A 1 220 ? -9.555 12.212 16.656 1.00 96.31 220 VAL A O 1
ATOM 1629 N N . THR A 1 221 ? -8.723 10.181 17.109 1.00 95.88 221 THR A N 1
ATOM 1630 C CA . THR A 1 221 ? -8.325 10.502 18.487 1.00 95.88 221 THR A CA 1
ATOM 1631 C C . THR A 1 221 ? -6.868 10.935 18.603 1.00 95.88 221 THR A C 1
ATOM 1633 O O . THR A 1 221 ? -6.541 11.680 19.527 1.00 95.88 221 THR A O 1
ATOM 1636 N N . ASP A 1 222 ? -5.996 10.478 17.698 1.00 95.00 222 ASP A N 1
ATOM 1637 C CA . ASP A 1 222 ? -4.570 10.823 17.698 1.00 95.00 222 ASP A CA 1
ATOM 1638 C C . ASP A 1 222 ? -3.973 10.757 16.284 1.00 95.00 222 ASP A C 1
ATOM 1640 O O . ASP A 1 222 ? -4.231 9.807 15.544 1.00 95.00 222 ASP A O 1
ATOM 1644 N N . HIS A 1 223 ? -3.192 11.777 15.917 1.00 94.06 223 HIS A N 1
ATOM 1645 C CA . HIS A 1 223 ? -2.331 11.811 14.733 1.00 94.06 223 HIS A CA 1
ATOM 1646 C C . HIS A 1 223 ? -1.316 12.968 14.866 1.00 94.06 223 HIS A C 1
ATOM 1648 O O . HIS A 1 223 ? -1.596 13.984 15.505 1.00 94.06 223 HIS A O 1
ATOM 1654 N N . ASP A 1 224 ? -0.156 12.861 14.215 1.00 92.12 224 ASP A N 1
ATOM 1655 C CA . ASP A 1 224 ? 0.845 13.943 14.079 1.00 92.12 224 ASP A CA 1
ATOM 1656 C C . ASP A 1 224 ? 1.228 14.174 12.598 1.00 92.12 224 ASP A C 1
ATOM 1658 O O . ASP A 1 224 ? 2.336 14.586 12.235 1.00 92.12 224 ASP A O 1
ATOM 1662 N N . ASP A 1 225 ? 0.282 13.869 11.706 1.00 89.38 225 ASP A N 1
ATOM 1663 C CA . ASP A 1 225 ? 0.400 14.066 10.265 1.00 89.38 225 ASP A CA 1
ATOM 1664 C C . ASP A 1 225 ? 0.386 15.553 9.874 1.00 89.38 225 ASP A C 1
ATOM 1666 O O . ASP A 1 225 ? 0.129 16.448 10.678 1.00 89.38 225 ASP A O 1
ATOM 1670 N N . THR A 1 226 ? 0.702 15.855 8.607 1.00 87.06 226 THR A N 1
ATOM 1671 C CA . THR A 1 226 ? 0.840 17.251 8.158 1.00 87.06 226 THR A CA 1
ATOM 1672 C C . THR A 1 226 ? -0.484 18.010 8.318 1.00 87.06 226 THR A C 1
ATOM 1674 O O . THR A 1 226 ? -1.444 17.682 7.613 1.00 87.06 226 THR A O 1
ATOM 1677 N N . PRO A 1 227 ? -0.539 19.075 9.147 1.00 84.81 227 PRO A N 1
ATOM 1678 C CA . PRO A 1 227 ? -1.762 19.851 9.317 1.00 84.81 227 PRO A CA 1
ATOM 1679 C C . PRO A 1 227 ? -2.242 20.429 7.981 1.00 84.81 227 PRO A C 1
ATOM 1681 O O . PRO A 1 227 ? -1.436 20.912 7.182 1.00 84.81 227 PRO A O 1
ATOM 1684 N N . GLY A 1 228 ? -3.550 20.387 7.740 1.00 88.25 228 GLY A N 1
ATOM 1685 C CA . GLY A 1 228 ? -4.164 20.771 6.466 1.00 88.25 228 GLY A CA 1
ATOM 1686 C C . GLY A 1 228 ? -4.311 19.597 5.498 1.00 88.25 228 GLY A C 1
ATOM 1687 O O . GLY A 1 228 ? -5.428 19.328 5.090 1.00 88.25 228 GLY A O 1
ATOM 1688 N N . ILE A 1 229 ? -3.235 18.850 5.212 1.00 87.25 229 ILE A N 1
ATOM 1689 C CA . ILE A 1 229 ? -3.323 17.639 4.366 1.00 87.25 229 ILE A CA 1
ATOM 1690 C C . ILE A 1 229 ? -4.155 16.566 5.071 1.00 87.25 229 ILE A C 1
ATOM 1692 O O . ILE A 1 229 ? -5.025 15.957 4.463 1.00 87.25 229 ILE A O 1
ATOM 1696 N N . PHE A 1 230 ? -3.925 16.372 6.372 1.00 92.50 230 PHE A N 1
ATOM 1697 C CA . PHE A 1 230 ? -4.713 15.418 7.148 1.00 92.50 230 PHE A CA 1
ATOM 1698 C C . PHE A 1 230 ? -6.194 15.819 7.232 1.00 92.50 230 PHE A C 1
ATOM 1700 O O . PHE A 1 230 ? -7.061 14.967 7.131 1.00 92.50 230 PHE A O 1
ATOM 1707 N N . ALA A 1 231 ? -6.491 17.120 7.323 1.00 92.44 231 ALA A N 1
ATOM 1708 C CA . ALA A 1 231 ? -7.873 17.605 7.324 1.00 92.44 231 ALA A CA 1
ATOM 1709 C C . ALA A 1 231 ? -8.583 17.334 5.987 1.00 92.44 231 ALA A C 1
ATOM 1711 O O . ALA A 1 231 ? -9.786 17.100 5.961 1.00 92.44 231 ALA A O 1
ATOM 1712 N N . ASP A 1 232 ? -7.841 17.343 4.873 1.00 93.31 232 ASP A N 1
ATOM 1713 C CA . ASP A 1 232 ? -8.383 16.896 3.594 1.00 93.31 232 ASP A CA 1
ATOM 1714 C C . ASP A 1 232 ? -8.645 15.379 3.621 1.00 93.31 232 ASP A C 1
ATOM 1716 O O . ASP A 1 232 ? -9.680 14.950 3.119 1.00 93.31 232 ASP A O 1
ATOM 1720 N N . ALA A 1 233 ? -7.763 14.579 4.235 1.00 93.44 233 ALA A N 1
ATOM 1721 C CA . ALA A 1 233 ? -7.930 13.127 4.359 1.00 93.44 233 ALA A CA 1
ATOM 1722 C C . ALA A 1 233 ? -9.156 12.714 5.184 1.00 93.44 233 ALA A C 1
ATOM 1724 O O . ALA A 1 233 ? -9.768 11.704 4.851 1.00 93.44 233 ALA A O 1
ATOM 1725 N N . GLU A 1 234 ? -9.533 13.491 6.206 1.00 94.81 234 GLU A N 1
ATOM 1726 C CA . GLU A 1 234 ? -10.698 13.223 7.068 1.00 94.81 234 GLU A CA 1
ATOM 1727 C C . GLU A 1 234 ? -12.023 13.133 6.296 1.00 94.81 234 GLU A C 1
ATOM 1729 O O . GLU A 1 234 ? -12.961 12.524 6.795 1.00 94.81 234 GLU A O 1
ATOM 1734 N N . GLN A 1 235 ? -12.104 13.653 5.065 1.00 94.19 235 GLN A N 1
ATOM 1735 C CA . GLN A 1 235 ? -13.290 13.490 4.209 1.00 94.19 235 GLN A CA 1
ATOM 1736 C C . GLN A 1 235 ? -13.649 12.016 3.965 1.00 94.19 235 GLN A C 1
ATOM 1738 O O . GLN A 1 235 ? -14.826 11.704 3.832 1.00 94.19 235 GLN A O 1
ATOM 1743 N N . VAL A 1 236 ? -12.663 11.109 3.990 1.00 94.88 236 VAL A N 1
ATOM 1744 C CA . VAL A 1 236 ? -12.899 9.665 3.827 1.00 94.88 236 VAL A CA 1
ATOM 1745 C C . VAL A 1 236 ? -13.819 9.098 4.916 1.00 94.88 236 VAL A C 1
ATOM 1747 O O . VAL A 1 236 ? -14.522 8.125 4.683 1.00 94.88 236 VAL A O 1
ATOM 1750 N N . ILE A 1 237 ? -13.855 9.719 6.102 1.00 96.12 237 ILE A N 1
ATOM 1751 C CA . ILE A 1 237 ? -14.711 9.293 7.215 1.00 96.12 237 ILE A CA 1
ATOM 1752 C C . ILE A 1 237 ? -16.189 9.470 6.867 1.00 96.12 237 ILE A C 1
ATOM 1754 O O . ILE A 1 237 ? -16.996 8.582 7.142 1.00 96.12 237 ILE A O 1
ATOM 1758 N N . ASP A 1 238 ? -16.536 10.609 6.264 1.00 94.81 238 ASP A N 1
ATOM 1759 C CA . ASP A 1 238 ? -17.914 10.898 5.872 1.00 94.81 238 ASP A CA 1
ATOM 1760 C C . ASP A 1 238 ? -18.397 9.881 4.828 1.00 94.81 238 ASP A C 1
ATOM 1762 O O . ASP A 1 238 ? -19.530 9.405 4.920 1.00 94.81 238 ASP A O 1
ATOM 1766 N N . ASP A 1 239 ? -17.525 9.507 3.887 1.00 94.25 239 ASP A N 1
ATOM 1767 C CA . ASP A 1 239 ? -17.820 8.517 2.850 1.00 94.25 239 ASP A CA 1
ATOM 1768 C C . ASP A 1 239 ? -17.982 7.106 3.452 1.00 94.25 239 ASP A C 1
ATOM 1770 O O . ASP A 1 239 ? -18.983 6.448 3.173 1.00 94.25 239 ASP A O 1
ATOM 1774 N N . ILE A 1 240 ? -17.095 6.675 4.368 1.00 92.50 240 ILE A N 1
ATOM 1775 C CA . ILE A 1 240 ? -17.215 5.375 5.068 1.00 92.50 240 ILE A CA 1
ATOM 1776 C C . ILE A 1 240 ? -18.552 5.274 5.810 1.00 92.50 240 ILE A C 1
ATOM 1778 O O . ILE A 1 240 ? -19.249 4.265 5.713 1.00 92.50 240 ILE A O 1
ATOM 1782 N N . ILE A 1 241 ? -18.939 6.319 6.550 1.00 93.56 241 ILE A N 1
ATOM 1783 C CA . ILE A 1 241 ? -20.204 6.332 7.301 1.00 93.56 241 ILE A CA 1
ATOM 1784 C C . ILE A 1 241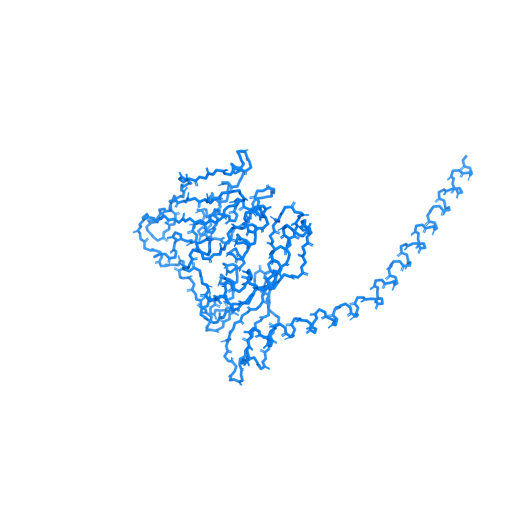 ? -21.404 6.374 6.344 1.00 93.56 241 ILE A C 1
ATOM 1786 O O . ILE A 1 241 ? -22.427 5.742 6.606 1.00 93.56 241 ILE A O 1
ATOM 1790 N N . ALA A 1 242 ? -21.323 7.118 5.241 1.00 91.88 242 ALA A N 1
ATOM 1791 C CA . ALA A 1 242 ? -22.427 7.227 4.292 1.00 91.88 242 ALA A CA 1
ATOM 1792 C C . ALA A 1 242 ? -22.666 5.928 3.509 1.00 91.88 242 ALA A C 1
ATOM 1794 O O . ALA A 1 242 ? -23.820 5.578 3.248 1.00 91.88 242 ALA A O 1
ATOM 1795 N N . GLU A 1 243 ? -21.592 5.239 3.133 1.00 90.50 243 GLU A N 1
ATOM 1796 C CA . GLU A 1 243 ? -21.632 4.039 2.296 1.00 90.50 243 GLU A CA 1
ATOM 1797 C C . GLU A 1 243 ? -21.635 2.743 3.111 1.00 90.50 243 GLU A C 1
ATOM 1799 O O . GLU A 1 243 ? -21.982 1.698 2.567 1.00 90.50 243 GLU A O 1
ATOM 1804 N N . GLN A 1 244 ? -21.320 2.817 4.412 1.00 87.69 244 GLN A N 1
ATOM 1805 C CA . GLN A 1 244 ? -21.142 1.660 5.299 1.00 87.69 244 GLN A CA 1
ATOM 1806 C C . GLN A 1 244 ? -20.121 0.667 4.728 1.00 87.69 244 GLN A C 1
ATOM 1808 O O . GLN A 1 244 ? -20.315 -0.544 4.767 1.00 87.69 244 GLN A O 1
ATOM 1813 N N . SER A 1 245 ? -19.038 1.201 4.161 1.00 85.06 245 SER A N 1
ATOM 1814 C CA . SER A 1 245 ? -18.032 0.433 3.435 1.00 85.06 245 SER A CA 1
ATOM 1815 C C . SER A 1 245 ? -16.639 1.013 3.660 1.00 85.06 245 SER A C 1
ATOM 1817 O O . SER A 1 245 ? -16.470 2.228 3.763 1.00 85.06 245 SER A O 1
ATOM 1819 N N . LEU A 1 246 ? -15.632 0.139 3.715 1.00 84.12 246 LEU A N 1
ATOM 1820 C CA . LEU A 1 246 ? -14.216 0.524 3.680 1.00 84.12 246 LEU A CA 1
ATOM 1821 C C . LEU A 1 246 ? -13.697 0.700 2.246 1.00 84.12 246 LEU A C 1
ATOM 1823 O O . LEU A 1 246 ? -12.624 1.270 2.047 1.00 84.12 246 LEU A O 1
ATOM 1827 N N . ASP A 1 247 ? -14.464 0.263 1.250 1.00 83.19 247 ASP A N 1
ATOM 1828 C CA . ASP A 1 247 ? -14.192 0.484 -0.167 1.00 83.19 247 ASP A CA 1
ATOM 1829 C C . ASP A 1 247 ? -14.617 1.898 -0.594 1.00 83.19 247 ASP A C 1
ATOM 1831 O O . ASP A 1 247 ? -15.622 2.098 -1.270 1.00 83.19 247 ASP A O 1
ATOM 1835 N N . VAL A 1 248 ? -13.860 2.895 -0.138 1.00 87.56 248 VAL A N 1
ATOM 1836 C CA . VAL A 1 248 ? -14.040 4.301 -0.520 1.00 87.56 248 VAL A CA 1
ATOM 1837 C C . VAL A 1 248 ? -12.749 4.896 -1.077 1.00 87.56 248 VAL A C 1
ATOM 1839 O O . VAL A 1 248 ? -11.634 4.492 -0.715 1.00 87.56 248 VAL A O 1
ATOM 1842 N N . ASP A 1 249 ? -12.892 5.893 -1.948 1.00 87.50 249 ASP A N 1
ATOM 1843 C CA . ASP A 1 249 ? -11.766 6.542 -2.615 1.00 87.50 249 ASP A CA 1
ATOM 1844 C C . ASP A 1 249 ? -10.893 7.349 -1.638 1.00 87.50 249 ASP A C 1
ATOM 1846 O O . ASP A 1 249 ? -11.362 8.155 -0.833 1.00 87.50 249 ASP A O 1
ATOM 1850 N N . ALA A 1 250 ? -9.573 7.205 -1.770 1.00 89.38 250 ALA A N 1
ATOM 1851 C CA . ALA A 1 250 ? -8.627 8.048 -1.050 1.00 89.38 250 ALA A CA 1
ATOM 1852 C C . ALA A 1 250 ? -8.605 9.483 -1.607 1.00 89.38 250 ALA A C 1
ATOM 1854 O O . ALA A 1 250 ? -8.689 9.726 -2.816 1.00 89.38 250 ALA A O 1
ATOM 1855 N N . VAL A 1 251 ? -8.384 10.466 -0.732 1.00 91.31 251 VAL A N 1
ATOM 1856 C CA . VAL A 1 251 ? -8.382 11.877 -1.130 1.00 91.31 251 VAL A CA 1
ATOM 1857 C C . VAL A 1 251 ? -7.093 12.222 -1.876 1.00 91.31 251 VAL A C 1
ATOM 1859 O O . VAL A 1 251 ? -5.973 11.976 -1.419 1.00 91.31 251 VAL A O 1
ATOM 1862 N N . SER A 1 252 ? -7.241 12.846 -3.046 1.00 88.06 252 SER A N 1
ATOM 1863 C CA . SER A 1 252 ? -6.108 13.289 -3.867 1.00 88.06 252 SER A CA 1
ATOM 1864 C C . SER A 1 252 ? -5.155 14.196 -3.080 1.00 88.06 252 SER A C 1
ATOM 1866 O O . SER A 1 252 ? -5.584 15.189 -2.503 1.00 88.06 252 SER A O 1
ATOM 1868 N N . GLN A 1 253 ? -3.848 13.904 -3.135 1.00 86.50 253 GLN A N 1
ATOM 1869 C CA . GLN A 1 253 ? -2.774 14.580 -2.373 1.00 86.50 253 GLN A CA 1
ATOM 1870 C C . GLN A 1 253 ? -2.796 14.351 -0.853 1.00 86.50 253 GLN A C 1
ATOM 1872 O O . GLN A 1 253 ? -1.921 14.869 -0.158 1.00 86.50 253 GLN A O 1
ATOM 1877 N N . ALA A 1 254 ? -3.724 13.539 -0.351 1.00 91.00 254 ALA A N 1
ATOM 1878 C CA . ALA A 1 254 ? -3.782 13.107 1.038 1.00 91.00 254 ALA A CA 1
ATOM 1879 C C . ALA A 1 254 ? -3.837 11.571 1.163 1.00 91.00 254 ALA A C 1
ATOM 1881 O O . ALA A 1 254 ? -4.158 11.053 2.225 1.00 91.00 254 ALA A O 1
ATOM 1882 N N . THR A 1 255 ? -3.462 10.847 0.099 1.00 89.12 255 THR A N 1
ATOM 1883 C CA . THR A 1 255 ? -3.608 9.390 -0.042 1.00 89.12 255 THR A CA 1
ATOM 1884 C C . THR A 1 255 ? -3.040 8.601 1.133 1.00 89.12 255 THR A C 1
ATOM 1886 O O . THR A 1 255 ? -3.757 7.788 1.695 1.00 89.12 255 THR A O 1
ATOM 1889 N N . GLY A 1 256 ? -1.801 8.871 1.562 1.00 87.94 256 GLY A N 1
ATOM 1890 C CA . GLY A 1 256 ? -1.205 8.141 2.691 1.00 87.94 256 GLY A CA 1
ATOM 1891 C C . GLY A 1 256 ? -1.949 8.357 4.014 1.00 87.94 256 GLY A C 1
ATOM 1892 O O . GLY A 1 256 ? -2.081 7.435 4.808 1.00 87.94 256 GLY A O 1
ATOM 1893 N N . SER A 1 257 ? -2.489 9.558 4.244 1.00 93.88 257 SER A N 1
ATOM 1894 C CA . SER A 1 257 ? -3.309 9.835 5.428 1.00 93.88 257 SER A CA 1
ATOM 1895 C C . SER A 1 257 ? -4.720 9.245 5.290 1.00 93.88 257 SER A C 1
ATOM 1897 O O . SER A 1 257 ? -5.231 8.703 6.261 1.00 93.88 257 SER A O 1
ATOM 1899 N N . SER A 1 258 ? -5.333 9.295 4.099 1.00 94.19 258 SER A N 1
ATOM 1900 C CA . SER A 1 258 ? -6.642 8.678 3.828 1.00 94.19 258 SER A CA 1
ATOM 1901 C C . SER A 1 258 ? -6.593 7.168 4.022 1.00 94.19 258 SER A C 1
ATOM 1903 O O . SER A 1 258 ? -7.419 6.625 4.744 1.00 94.19 258 SER A O 1
ATOM 1905 N N . ASN A 1 259 ? -5.588 6.506 3.451 1.00 91.75 259 ASN A N 1
ATOM 1906 C CA . ASN A 1 259 ? -5.367 5.078 3.642 1.00 91.75 259 ASN A CA 1
ATOM 1907 C C . ASN A 1 259 ? -5.076 4.755 5.109 1.00 91.75 259 ASN A C 1
ATOM 1909 O O . ASN A 1 259 ? -5.616 3.793 5.633 1.00 91.75 259 ASN A O 1
ATOM 1913 N N . GLY A 1 260 ? -4.296 5.590 5.806 1.00 92.19 260 GLY A N 1
ATOM 1914 C CA . GLY A 1 260 ? -4.070 5.425 7.245 1.00 92.19 260 GLY A CA 1
ATOM 1915 C C . GLY A 1 260 ? -5.366 5.464 8.062 1.00 92.19 260 GLY A C 1
ATOM 1916 O O . GLY A 1 260 ? -5.531 4.666 8.976 1.00 92.19 260 GLY A O 1
ATOM 1917 N N . ILE A 1 261 ? -6.317 6.338 7.708 1.00 95.31 261 ILE A N 1
ATOM 1918 C CA . ILE A 1 261 ? -7.651 6.358 8.329 1.00 95.31 261 ILE A CA 1
ATOM 1919 C C . ILE A 1 261 ? -8.429 5.084 7.977 1.00 95.31 261 ILE A C 1
ATOM 1921 O O . ILE A 1 261 ? -8.935 4.437 8.889 1.00 95.31 261 ILE A O 1
ATOM 1925 N N . LYS A 1 262 ? -8.502 4.697 6.693 1.00 92.94 262 LYS A N 1
ATOM 1926 C CA . LYS A 1 262 ? -9.204 3.476 6.250 1.00 92.94 262 LYS A CA 1
ATOM 1927 C C . LYS A 1 262 ? -8.689 2.235 6.995 1.00 92.94 262 LYS A C 1
ATOM 1929 O O . LYS A 1 262 ? -9.483 1.505 7.580 1.00 92.94 262 LYS A O 1
ATOM 1934 N N . ASN A 1 263 ? -7.370 2.063 7.058 1.00 90.81 263 ASN A N 1
ATOM 1935 C CA . ASN A 1 263 ? -6.721 0.944 7.743 1.00 90.81 263 ASN A CA 1
ATOM 1936 C C . ASN A 1 263 ? -6.943 0.997 9.261 1.00 90.81 263 ASN A C 1
ATOM 1938 O O . ASN A 1 263 ? -7.159 -0.029 9.893 1.00 90.81 263 ASN A O 1
ATOM 1942 N N . ALA A 1 264 ? -6.939 2.185 9.874 1.00 92.81 264 ALA A N 1
ATOM 1943 C CA . ALA A 1 264 ? -7.218 2.304 11.303 1.00 92.81 264 ALA A CA 1
ATOM 1944 C C . ALA A 1 264 ? -8.676 1.932 11.625 1.00 92.81 264 ALA A C 1
ATOM 1946 O O . ALA A 1 264 ? -8.932 1.327 12.664 1.00 92.81 264 ALA A O 1
ATOM 1947 N N . VAL A 1 265 ? -9.626 2.255 10.738 1.00 92.19 265 VAL A N 1
ATOM 1948 C CA . VAL A 1 265 ? -11.027 1.825 10.870 1.00 92.19 265 VAL A CA 1
ATOM 1949 C C . VAL A 1 265 ? -11.134 0.311 10.696 1.00 92.19 265 VAL A C 1
ATOM 1951 O O . VAL A 1 265 ? -11.770 -0.331 11.525 1.00 92.19 265 VAL A O 1
ATOM 1954 N N . LEU A 1 266 ? -10.469 -0.272 9.694 1.00 88.06 266 LEU A N 1
ATOM 1955 C CA . LEU A 1 266 ? -10.381 -1.726 9.527 1.00 88.06 266 LEU A CA 1
ATOM 1956 C C . LEU A 1 266 ? -9.878 -2.406 10.810 1.00 88.06 266 LEU A C 1
ATOM 1958 O O . LEU A 1 266 ? -10.568 -3.262 11.355 1.00 88.06 266 LEU A O 1
ATOM 1962 N N . ASN A 1 267 ? -8.735 -1.963 11.340 1.00 86.50 267 ASN A N 1
ATOM 1963 C CA . ASN A 1 267 ? -8.137 -2.521 12.556 1.00 86.50 267 ASN A CA 1
ATOM 1964 C C . ASN A 1 267 ? -9.035 -2.346 13.791 1.00 86.50 267 ASN A C 1
ATOM 1966 O O . ASN A 1 267 ? -8.895 -3.081 14.766 1.00 86.50 267 ASN A O 1
ATOM 1970 N N . ALA A 1 268 ? -9.932 -1.355 13.796 1.00 89.12 268 ALA A N 1
ATOM 1971 C CA . ALA A 1 268 ? -10.938 -1.210 14.844 1.00 89.12 268 ALA A CA 1
ATOM 1972 C C . ALA A 1 268 ? -12.050 -2.261 14.698 1.00 89.12 268 ALA A C 1
ATOM 1974 O O . ALA A 1 268 ? -12.494 -2.821 15.695 1.00 89.12 268 ALA A O 1
ATOM 1975 N N . LEU A 1 269 ? -12.501 -2.516 13.469 1.00 85.44 269 LEU A N 1
ATOM 1976 C CA . LEU A 1 269 ? -13.634 -3.395 13.170 1.00 85.44 269 LEU A CA 1
ATOM 1977 C C . LEU A 1 269 ? -13.268 -4.886 13.134 1.00 85.44 269 LEU A C 1
ATOM 1979 O O . LEU A 1 269 ? -14.151 -5.714 13.323 1.00 85.44 269 LEU A O 1
ATOM 1983 N N . ALA A 1 270 ? -11.996 -5.229 12.925 1.00 76.56 270 ALA A N 1
ATOM 1984 C CA . ALA A 1 270 ? -11.496 -6.606 12.919 1.00 76.56 270 ALA A CA 1
ATOM 1985 C C . ALA A 1 270 ? -11.272 -7.211 14.331 1.00 76.56 270 ALA A C 1
ATOM 1987 O O . ALA A 1 270 ? -10.622 -8.246 14.451 1.00 76.56 270 ALA A O 1
ATOM 1988 N N . GLN A 1 271 ? -11.755 -6.561 15.402 1.00 71.12 271 GLN A N 1
ATOM 1989 C CA . GLN A 1 271 ? -11.528 -6.946 16.812 1.00 71.12 271 GLN A CA 1
ATOM 1990 C C . GLN A 1 271 ? -12.620 -7.822 17.429 1.00 71.12 271 GLN A C 1
ATOM 1992 O O . GLN A 1 271 ? -13.806 -7.650 17.073 1.00 71.12 271 GLN A O 1
#

Secondary structure (DSSP, 8-state):
-HHHHHHHHHHHHHHHHHHHHHHHHHHHHHHHHHHHHHHHHHHHHHHH-TT-SEEEEEEETTEEEEEEE-TTS-EEEEEEEEEEE-SSSEEEEEEEEETTS-EEEEEEEE--PPTTTGGGGG-HHHHGGGTT--TTS-HHHHS---TT-HHHHHHHHHHHHHHHHHHHHHHSSTTTSTTPPP--GGGPPSEEEEEEEE-SSSEEEEEEEEETTEEEEEEEEE--SPTTHHHHHTHHHHHHHHHT-S--PPPTT-HHHHHHHHHHHHHHHT-

pLDDT: mean 89.21, std 9.64, range [45.88, 98.06]

InterPro domains:
  IPR007329 FMN-binding [PF04205] (86-161)
  IPR007329 FMN-binding [PF04205] (199-269)
  IPR007329 FMN-binding [SM00900] (86-167)
  IPR007329 FMN-binding [SM00900] (199-271)
  IPR010209 Ion-translocating oxidoreductase complex, subunit RnfG/RsxG [MF_00479] (1-169)
  IPR010209 Ion-translocating oxidoreductase complex, subunit RnfG/RsxG [PTHR36118] (1-162)